Protein AF-0000000084725150 (afdb_homodimer)

Nearest PDB structures (foldseek):
  6qh4-assembly1_A  TM=8.425E-01  e=2.973E-10  Homo sapiens
  3gm5-assembly1_A-2  TM=7.978E-01  e=3.752E-09  Caldanaerobacter subterraneus subsp. tengcongensis MB4
  2r5v-assembly1_A  TM=6.978E-01  e=3.123E-07  Amycolatopsis orientalis
  2r5v-assembly2_B  TM=6.631E-01  e=3.728E-07  Amycolatopsis orientalis
  2rk0-assembly1_A  TM=4.002E-01  e=3.103E-05  Parafrankia sp. EAN1pec

pLDDT: mean 80.78, std 25.25, range [21.5, 98.81]

Foldseek 3Di:
DPPPPPVPPPPDPPPLPLPPPFFWDKFFAEWEKEAQDCVVCVVVCVVLVWDWQDWADDDQWIKTWTDDPAGHIYIYIYGPDPDDPRNVVCVVPNIGTAAIEMEGADPVRNVVVCVSVPFDKDDWDDDPFKTKIWGDCVRVVRHIYMYMYGDPCSCVVRPNSGHPPPPPPVCVVPPPPPVD/DDPPPVVPPPPDPPPLPLPPPFFWDKFFAEWEKEAQDCVVCVVVCVVLVWDWQDWADDDQWIKTWTDDPFGHIYIYIYGPDPDDPRNVVCVVPNIGTAEIEMEGADPVRNVVVCVSVPWDKDDWDDDPFKTKIWGDCVRVVRHIYMYMYGDPCSCVVRPNSGHPPPPPPVCVVPPPPPVD

Sequence (360 aa):
MTDPSSDGEVGSPASTAEDPDRDLRIRVDHVGIAVADRDTLAPVLELLGGELIADEPADGFRWIQYELGDLSRIELIEPTAPDTFLTDFLDRNGTGFHHVTFEVAAIDDVVAHLRDHDLRVVDRADHEKYREAFVSPRSTGGVLFQLMEYEPGYCEAYGEPGVGHDLLTDHSYLDPAESHMTDPSSDGEVGSPASTAEDPDRDLRIRVDHVGIAVADRDTLAPVLELLGGELIADEPADGFRWIQYELGDLSRIELIEPTAPDTFLTDFLDRNGTGFHHVTFEVAAIDDVVAHLRDHDLRVVDRADHEKYREAFVSPRSTGGVLFQLMEYEPGYCEAYGEPGVGHDLLTDHSYLDPAESH

Radius of gyration: 23.67 Å; Cα contacts (8 Å, |Δi|>4): 689; chains: 2; bounding box: 93×87×59 Å

Organism: NCBI:txid1227490

Secondary structure (DSSP, 8-state):
-------------------TT----EEEEEEEEE-S-GGGTHHHHHHTT-EEEEEEE-SSEEEEEEE-TTSBEEEEEEE-SSSSHHHHHHHHH-SEEEEEEEEES-HHHHHHHHHHTT--EEEEEE-SSEEEEEE-HHHHTS--EEEEEEPTTHHHHHSS-STT--TTT--GGG--GGG-/-------------------TT----EEEEEEEEE-S-GGGTHHHHHHTT-EEEEEEE-SSEEEEEEE-TTSBEEEEEEE-SSSSHHHHHHHHH-SEEEEEEEEES-HHHHHHHHHHTT--EEEEEE-SSEEEEEE-HHHHTS--EEEEEEPTTHHHHHSS-STT--TTT--GGG--GGG-

InterPro domains:
  IPR029068 Glyoxalase/Bleomycin resistance protein/Dihydroxybiphenyl dioxygenase [G3DSA:3.10.180.10] (25-149)
  IPR029068 Glyoxalase/Bleomycin resistance protein/Dihydroxybiphenyl dioxygenase [SSF54593] (27-150)
  IPR037523 Vicinal oxygen chelate (VOC), core domain [PS51819] (27-150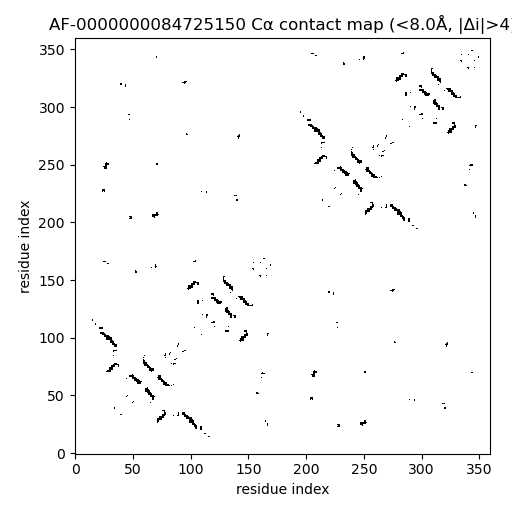)
  IPR051785 Methylmalonyl-CoA/ethylmalonyl-CoA epimerase [PTHR43048] (27-153)

Structure (mmCIF, N/CA/C/O backbone):
data_AF-0000000084725150-model_v1
#
loop_
_entity.id
_entity.type
_entity.pdbx_description
1 polymer 'VOC domain-containing protein'
#
loop_
_atom_site.group_PDB
_atom_site.id
_atom_site.type_symbol
_atom_site.label_atom_id
_atom_site.label_alt_id
_atom_site.label_comp_id
_atom_site.label_asym_id
_atom_site.label_entity_id
_atom_site.label_seq_id
_atom_site.pdbx_PDB_ins_code
_atom_site.Cartn_x
_atom_site.Cartn_y
_atom_site.Cartn_z
_atom_site.occupancy
_atom_site.B_iso_or_equiv
_atom_site.auth_seq_id
_atom_site.auth_comp_id
_atom_site.auth_asym_id
_atom_site.auth_atom_id
_atom_site.pdbx_PDB_model_num
ATOM 1 N N . MET A 1 1 ? 44.094 50.719 -7.52 1 31.31 1 MET A N 1
ATOM 2 C CA . MET A 1 1 ? 43.469 49.562 -8.148 1 31.31 1 MET A CA 1
ATOM 3 C C . MET A 1 1 ? 43.094 48.531 -7.109 1 31.31 1 MET A C 1
ATOM 5 O O . MET A 1 1 ? 43.938 47.75 -6.68 1 31.31 1 MET A O 1
ATOM 9 N N . THR A 1 2 ? 42.281 48.906 -6.043 1 34 2 THR A N 1
ATOM 10 C CA . THR A 1 2 ? 41.875 48.219 -4.824 1 34 2 THR A CA 1
ATOM 11 C C . THR A 1 2 ? 40.969 47.031 -5.148 1 34 2 THR A C 1
ATOM 13 O O . THR A 1 2 ? 39.969 47.156 -5.844 1 34 2 THR A O 1
ATOM 16 N N . ASP A 1 3 ? 41.562 45.781 -5.227 1 34.47 3 ASP A N 1
ATOM 17 C CA . ASP A 1 3 ? 40.969 44.469 -5.52 1 34.47 3 ASP A CA 1
ATOM 18 C C . ASP A 1 3 ? 39.844 44.156 -4.535 1 34.47 3 ASP A C 1
ATOM 20 O O . ASP A 1 3 ? 40.094 44 -3.332 1 34.47 3 ASP A O 1
ATOM 24 N N . PRO A 1 4 ? 38.594 44.594 -4.625 1 38.69 4 PRO A N 1
ATOM 25 C CA . PRO A 1 4 ? 37.531 44.312 -3.646 1 38.69 4 PRO A CA 1
ATOM 26 C C . PRO A 1 4 ? 37.094 42.875 -3.627 1 38.69 4 PRO A C 1
ATOM 28 O O . PRO A 1 4 ? 36.188 42.469 -4.359 1 38.69 4 PRO A O 1
ATOM 31 N N . SER A 1 5 ? 38.031 41.875 -3.777 1 35.09 5 SER A N 1
ATOM 32 C CA . SER A 1 5 ? 37.5 40.531 -3.887 1 35.09 5 SER A CA 1
ATOM 33 C C . SER A 1 5 ? 36.719 40.125 -2.645 1 35.09 5 SER A C 1
ATOM 35 O O . SER A 1 5 ? 37.219 39.406 -1.774 1 35.09 5 SER A O 1
ATOM 37 N N . SER A 1 6 ? 35.75 40.875 -2.072 1 35.62 6 SER A N 1
ATOM 38 C CA . SER A 1 6 ? 35.062 40.344 -0.921 1 35.62 6 SER A CA 1
ATOM 39 C C . SER A 1 6 ? 34.344 39.031 -1.282 1 35.62 6 SER A C 1
ATOM 41 O O . SER A 1 6 ? 33.406 39.031 -2.094 1 35.62 6 SER A O 1
ATOM 43 N N . ASP A 1 7 ? 35.062 37.906 -1.332 1 36.25 7 ASP A N 1
ATOM 44 C CA . ASP A 1 7 ? 34.5 36.562 -1.428 1 36.25 7 ASP A CA 1
ATOM 45 C C . ASP A 1 7 ? 33.375 36.375 -0.427 1 36.25 7 ASP A C 1
ATOM 47 O O . ASP A 1 7 ? 33.562 36.438 0.785 1 36.25 7 ASP A O 1
ATOM 51 N N . GLY A 1 8 ? 32.156 36.844 -0.673 1 35.84 8 GLY A N 1
ATOM 52 C CA . GLY A 1 8 ? 31 36.531 0.138 1 35.84 8 GLY A CA 1
ATOM 53 C C . GLY A 1 8 ? 30.875 35.031 0.438 1 35.84 8 GLY A C 1
ATOM 54 O O . GLY A 1 8 ? 30.984 34.219 -0.466 1 35.84 8 GLY A O 1
ATOM 55 N N . GLU A 1 9 ? 31.281 34.594 1.597 1 37.44 9 GLU A N 1
ATOM 56 C CA . GLU A 1 9 ? 31.062 33.25 2.146 1 37.44 9 GLU A CA 1
ATOM 57 C C . GLU A 1 9 ? 29.641 32.781 1.901 1 37.44 9 GLU A C 1
ATOM 59 O O . GLU A 1 9 ? 28.688 33.438 2.33 1 37.44 9 GLU A O 1
ATOM 64 N N . VAL A 1 10 ? 29.359 32.219 0.813 1 39.25 10 VAL A N 1
ATOM 65 C CA . VAL A 1 10 ? 28.125 31.453 0.638 1 39.25 10 VAL A CA 1
ATOM 66 C C . VAL A 1 10 ? 27.844 30.625 1.884 1 39.25 10 VAL A C 1
ATOM 68 O O . VAL A 1 10 ? 28.688 29.812 2.297 1 39.25 10 VAL A O 1
ATOM 71 N N . GLY A 1 11 ? 27.156 31.156 2.887 1 36.09 11 GLY A N 1
ATOM 72 C CA . GLY A 1 11 ? 26.703 30.406 4.047 1 36.09 11 GLY A CA 1
ATOM 73 C C . GLY A 1 11 ? 26.266 28.984 3.711 1 36.09 11 GLY A C 1
ATOM 74 O O . GLY A 1 11 ? 25.812 28.719 2.598 1 36.09 11 GLY A O 1
ATOM 75 N N . SER A 1 12 ? 26.906 28.031 4.27 1 39.09 12 SER A N 1
ATOM 76 C CA . SER A 1 12 ? 26.516 26.625 4.227 1 39.09 12 SER A CA 1
ATOM 77 C C . SER A 1 12 ? 25 26.469 4.332 1 39.09 12 SER A C 1
ATOM 79 O O . SER A 1 12 ? 24.344 27.219 5.059 1 39.09 12 SER A O 1
ATOM 81 N N . PRO A 1 13 ? 24.359 25.953 3.359 1 40.47 13 PRO A N 1
ATOM 82 C CA . PRO A 1 13 ? 22.922 25.75 3.559 1 40.47 13 PRO A CA 1
ATOM 83 C C . PRO A 1 13 ? 22.578 25.344 4.992 1 40.47 13 PRO A C 1
ATOM 85 O O . PRO A 1 13 ? 23.406 24.75 5.688 1 40.47 13 PRO A O 1
ATOM 88 N N . ALA A 1 14 ? 22.016 26.188 5.812 1 38 14 ALA A N 1
ATOM 89 C CA . ALA A 1 14 ? 21.531 25.938 7.168 1 38 14 ALA A CA 1
ATOM 90 C C . ALA A 1 14 ? 21.141 24.469 7.352 1 38 14 ALA A C 1
ATOM 92 O O . ALA A 1 14 ? 20.406 23.906 6.535 1 38 14 ALA A O 1
ATOM 93 N N . SER A 1 15 ? 21.953 23.578 7.707 1 42.03 15 SER A N 1
ATOM 94 C CA . SER A 1 15 ? 21.562 22.281 8.25 1 42.03 15 SER A CA 1
ATOM 95 C C . SER A 1 15 ? 20.219 22.359 8.977 1 42.03 15 SER A C 1
ATOM 97 O O . SER A 1 15 ? 20.094 23.078 9.969 1 42.03 15 SER A O 1
ATOM 99 N N . THR A 1 16 ? 19.078 22.641 8.414 1 46.38 16 THR A N 1
ATOM 100 C CA . THR A 1 16 ? 17.812 22.625 9.141 1 46.38 16 THR A CA 1
ATOM 101 C C . THR A 1 16 ? 17.859 21.625 10.289 1 46.38 16 THR A C 1
ATOM 103 O O . THR A 1 16 ? 17.891 20.422 10.062 1 46.38 16 THR A O 1
ATOM 106 N N . ALA A 1 17 ? 18.516 21.812 11.258 1 49.31 17 ALA A N 1
ATOM 107 C CA . ALA A 1 17 ? 18.656 21.031 12.484 1 49.31 17 ALA A CA 1
ATOM 108 C C . ALA A 1 17 ? 17.344 20.359 12.859 1 49.31 17 ALA A C 1
ATOM 110 O O . ALA A 1 17 ? 16.281 21.016 12.875 1 49.31 17 ALA A O 1
ATOM 111 N N . GLU A 1 18 ? 17.219 19.062 12.523 1 63.69 18 GLU A N 1
ATOM 112 C CA . GLU A 1 18 ? 16.109 18.266 13.047 1 63.69 18 GLU A CA 1
ATOM 113 C C . GLU A 1 18 ? 15.773 18.672 14.484 1 63.69 18 GLU A C 1
ATOM 115 O O . GLU A 1 18 ? 16.672 18.844 15.305 1 63.69 18 GLU A O 1
ATOM 120 N N . ASP A 1 19 ? 14.719 19.406 14.641 1 74.56 19 ASP A N 1
ATOM 121 C CA . ASP A 1 19 ? 14.219 19.625 15.992 1 74.56 19 ASP A CA 1
ATOM 122 C C . ASP A 1 19 ? 14.109 18.312 16.766 1 74.56 19 ASP A C 1
ATOM 124 O O . ASP A 1 19 ? 13.273 17.469 16.438 1 74.56 19 ASP A O 1
ATOM 128 N N . PRO A 1 20 ? 15.109 18.047 17.562 1 77.31 20 PRO A N 1
ATOM 129 C CA . PRO A 1 20 ? 15.164 16.75 18.266 1 77.31 20 PRO A CA 1
ATOM 130 C C . PRO A 1 20 ? 13.898 16.484 19.078 1 77.31 20 PRO A C 1
ATOM 132 O O . PRO A 1 20 ? 13.672 15.344 19.516 1 77.31 20 PRO A O 1
ATOM 135 N N . ASP A 1 21 ? 13.07 17.453 19.219 1 87.75 21 ASP A N 1
ATOM 136 C CA . ASP A 1 21 ? 11.906 17.281 20.078 1 87.75 21 ASP A CA 1
ATOM 137 C C . ASP A 1 21 ? 10.703 16.781 19.297 1 87.75 21 ASP A C 1
ATOM 139 O O . ASP A 1 21 ? 9.688 16.391 19.875 1 87.75 21 ASP A O 1
ATOM 143 N N . ARG A 1 22 ? 10.867 16.641 18.047 1 91.5 22 ARG A N 1
ATOM 144 C CA . ARG A 1 22 ? 9.727 16.234 17.25 1 91.5 22 ARG A CA 1
ATOM 145 C C . ARG A 1 22 ? 9.555 14.711 17.281 1 91.5 22 ARG A C 1
ATOM 147 O O . ARG A 1 22 ? 10.539 13.969 17.234 1 91.5 22 ARG A O 1
ATOM 154 N N . ASP A 1 23 ? 8.227 14.289 17.422 1 93.38 23 ASP A N 1
ATOM 155 C CA . ASP A 1 23 ? 7.895 12.875 17.312 1 93.38 23 ASP A CA 1
ATOM 156 C C . ASP A 1 23 ? 7.543 12.508 15.867 1 93.38 23 ASP A C 1
ATOM 158 O O . ASP A 1 23 ? 6.457 12.844 15.383 1 93.38 23 ASP A O 1
ATOM 162 N N . LEU A 1 24 ? 8.469 11.812 15.203 1 94.5 24 LEU A N 1
ATOM 163 C CA . LEU A 1 24 ? 8.305 11.539 13.781 1 94.5 24 LEU A CA 1
ATOM 164 C C . LEU A 1 24 ? 7.969 10.07 13.539 1 94.5 24 LEU A C 1
ATOM 166 O O . LEU A 1 24 ? 8.125 9.57 12.422 1 94.5 24 LEU A O 1
ATOM 170 N N . ARG A 1 25 ? 7.445 9.367 14.648 1 92.69 25 ARG A N 1
ATOM 171 C CA . ARG A 1 25 ? 7.066 7.969 14.477 1 92.69 25 ARG A CA 1
ATOM 172 C C . ARG A 1 25 ? 5.977 7.82 13.422 1 92.69 25 ARG A C 1
ATOM 174 O O . ARG A 1 25 ? 5.031 8.609 13.391 1 92.69 25 ARG A O 1
ATOM 181 N N . ILE A 1 26 ? 6.176 6.723 12.617 1 95.25 26 ILE A N 1
ATOM 182 C CA . ILE A 1 26 ? 5.344 6.562 11.43 1 95.25 26 ILE A CA 1
ATOM 183 C C . ILE A 1 26 ? 5.234 5.082 11.07 1 95.25 26 ILE A C 1
ATOM 185 O O . ILE A 1 26 ? 6.129 4.293 11.383 1 95.25 26 ILE A O 1
ATOM 189 N N . ARG A 1 27 ? 4.129 4.68 10.438 1 94.56 27 ARG A N 1
ATOM 190 C CA . ARG A 1 27 ? 4.016 3.346 9.852 1 94.56 27 ARG A CA 1
ATOM 191 C C . ARG A 1 27 ? 3.045 3.344 8.68 1 94.56 27 ARG A C 1
ATOM 193 O O . ARG A 1 27 ? 2.164 4.203 8.594 1 94.56 27 ARG A O 1
ATOM 200 N N . VAL A 1 28 ? 3.209 2.385 7.805 1 96.94 28 VAL A N 1
ATOM 201 C CA . VAL A 1 28 ? 2.326 2.26 6.652 1 96.94 28 VAL A CA 1
ATOM 202 C C . VAL A 1 28 ? 0.998 1.64 7.082 1 96.94 28 VAL A C 1
ATOM 204 O O . VAL A 1 28 ? 0.905 0.424 7.27 1 96.94 28 VAL A O 1
ATOM 207 N N . ASP A 1 29 ? 0.001 2.432 7.16 1 95.31 29 ASP A N 1
ATOM 208 C CA . ASP A 1 29 ? -1.265 2.014 7.754 1 95.31 29 ASP A CA 1
ATOM 209 C C . ASP A 1 29 ? -2.125 1.259 6.742 1 95.31 29 ASP A C 1
ATOM 211 O O . ASP A 1 29 ? -2.604 0.159 7.023 1 95.31 29 ASP A O 1
ATOM 215 N N . HIS A 1 30 ? -2.395 1.87 5.613 1 97.56 30 HIS A N 1
ATOM 216 C CA . HIS A 1 30 ? -3.217 1.196 4.617 1 97.56 30 HIS A CA 1
ATOM 217 C C . HIS A 1 30 ? -2.982 1.775 3.225 1 97.56 30 HIS A C 1
ATOM 219 O O . HIS A 1 30 ? -2.383 2.844 3.086 1 97.56 30 HIS A O 1
ATOM 225 N N . VAL A 1 31 ? -3.412 1.015 2.232 1 98.62 31 VAL A N 1
ATOM 226 C CA . VAL A 1 31 ? -3.422 1.43 0.834 1 98.62 31 VAL A CA 1
ATOM 227 C C . VAL A 1 31 ? -4.859 1.689 0.383 1 98.62 31 VAL A C 1
ATOM 229 O O . VAL A 1 31 ? -5.727 0.825 0.524 1 98.62 31 VAL A O 1
ATOM 232 N N . GLY A 1 32 ? -5.074 2.887 -0.139 1 98.62 32 GLY A N 1
ATOM 233 C CA . GLY A 1 32 ? -6.375 3.219 -0.699 1 98.62 32 GLY A CA 1
ATOM 234 C C . GLY A 1 32 ? -6.488 2.896 -2.176 1 98.62 32 GLY A C 1
ATOM 235 O O . GLY A 1 32 ? -5.645 3.307 -2.975 1 98.62 32 GLY A O 1
ATOM 236 N N . ILE A 1 33 ? -7.547 2.199 -2.521 1 98.81 33 ILE A N 1
ATOM 237 C CA . ILE A 1 33 ? -7.855 1.885 -3.912 1 98.81 33 ILE A CA 1
ATOM 238 C C . ILE A 1 33 ? -9.203 2.502 -4.293 1 98.81 33 ILE A C 1
ATOM 240 O O . ILE A 1 33 ? -10.219 2.23 -3.652 1 98.81 33 ILE A O 1
ATOM 244 N N . ALA A 1 34 ? -9.148 3.35 -5.305 1 98.56 34 ALA A N 1
ATOM 245 C CA . ALA A 1 34 ? -10.383 3.92 -5.84 1 98.56 34 ALA A CA 1
ATOM 246 C C . ALA A 1 34 ? -11.109 2.916 -6.73 1 98.56 34 ALA A C 1
ATOM 248 O O . ALA A 1 34 ? -10.516 2.34 -7.641 1 98.56 34 ALA A O 1
ATOM 249 N N . VAL A 1 35 ? -12.336 2.695 -6.453 1 98.44 35 VAL A N 1
ATOM 250 C CA . VAL A 1 35 ? -13.164 1.789 -7.246 1 98.44 35 VAL A CA 1
ATOM 251 C C . VAL A 1 35 ? -14.453 2.492 -7.66 1 98.44 35 VAL A C 1
ATOM 253 O O . VAL A 1 35 ? -15.016 3.277 -6.891 1 98.44 35 VAL A O 1
ATOM 256 N N . ALA A 1 36 ? -14.883 2.223 -8.875 1 96.94 36 ALA A N 1
ATOM 257 C CA . ALA A 1 36 ? -16.188 2.73 -9.297 1 96.94 36 ALA A CA 1
ATOM 258 C C . ALA A 1 36 ? -17.312 1.996 -8.578 1 96.94 36 ALA A C 1
ATOM 260 O O . ALA A 1 36 ? -18.344 2.588 -8.266 1 96.94 36 ALA A O 1
ATOM 261 N N . ASP A 1 37 ? -17.047 0.729 -8.352 1 96.12 37 ASP A N 1
ATOM 262 C CA . ASP A 1 37 ? -17.953 -0.188 -7.664 1 96.12 37 ASP A CA 1
ATOM 263 C C . ASP A 1 37 ? -17.172 -1.202 -6.828 1 96.12 37 ASP A C 1
ATOM 265 O O . ASP A 1 37 ? -16.406 -1.999 -7.363 1 96.12 37 ASP A O 1
ATOM 269 N N . ARG A 1 38 ? -17.484 -1.234 -5.492 1 95.88 38 ARG A N 1
ATOM 270 C CA . ARG A 1 38 ? -16.75 -2.125 -4.602 1 95.88 38 ARG A CA 1
ATOM 271 C C . ARG A 1 38 ? -16.875 -3.578 -5.047 1 95.88 38 ARG A C 1
ATOM 273 O O . ARG A 1 38 ? -15.992 -4.395 -4.785 1 95.88 38 ARG A O 1
ATOM 280 N N . ASP A 1 39 ? -17.859 -3.93 -5.734 1 95.88 39 ASP A N 1
ATOM 281 C CA . ASP A 1 39 ? -18.125 -5.316 -6.113 1 95.88 39 ASP A CA 1
ATOM 282 C C . ASP A 1 39 ? -17.094 -5.82 -7.109 1 95.88 39 ASP A C 1
ATOM 284 O O . ASP A 1 39 ? -16.969 -7.023 -7.34 1 95.88 39 ASP A O 1
ATOM 288 N N . THR A 1 40 ? -16.406 -4.887 -7.691 1 93.62 40 THR A N 1
ATOM 289 C CA . THR A 1 40 ? -15.375 -5.293 -8.641 1 93.62 40 THR A CA 1
ATOM 290 C C . THR A 1 40 ? -14.156 -5.852 -7.91 1 93.62 40 THR A C 1
ATOM 292 O O . THR A 1 40 ? -13.43 -6.684 -8.453 1 93.62 40 THR A O 1
ATOM 295 N N . LEU A 1 41 ? -13.898 -5.406 -6.676 1 97.75 41 LEU A N 1
ATOM 296 C CA . LEU A 1 41 ? -12.641 -5.75 -6.031 1 97.75 41 LEU A CA 1
ATOM 297 C C . LEU A 1 41 ? -12.883 -6.438 -4.688 1 97.75 41 LEU A C 1
ATOM 299 O O . LEU A 1 41 ? -12.094 -7.281 -4.266 1 97.75 41 LEU A O 1
ATOM 303 N N . ALA A 1 42 ? -13.938 -6.172 -4.043 1 97.81 42 ALA A N 1
ATOM 304 C CA . ALA A 1 42 ? -14.234 -6.707 -2.717 1 97.81 42 ALA A CA 1
ATOM 305 C C . ALA A 1 42 ? -14.203 -8.234 -2.723 1 97.81 42 ALA A C 1
ATOM 307 O O . ALA A 1 42 ? -13.547 -8.852 -1.882 1 97.81 42 ALA A O 1
ATOM 308 N N . PRO A 1 43 ? -14.836 -8.93 -3.676 1 97.56 43 PRO A N 1
ATOM 309 C CA . PRO A 1 43 ? -14.797 -10.391 -3.684 1 97.56 43 PRO A CA 1
ATOM 310 C C . PRO A 1 43 ? -13.375 -10.945 -3.807 1 97.56 43 PRO A C 1
ATOM 312 O O . PRO A 1 43 ? -13.062 -11.992 -3.234 1 97.56 43 PRO A O 1
ATOM 315 N N . VAL A 1 44 ? -12.555 -10.25 -4.535 1 97.88 44 VAL A N 1
ATOM 316 C CA . VAL A 1 44 ? -11.172 -10.68 -4.691 1 97.88 44 VAL A CA 1
ATOM 317 C C . VAL A 1 44 ? -10.461 -10.633 -3.34 1 97.88 44 VAL A C 1
ATOM 319 O O . VAL A 1 44 ? -9.773 -11.586 -2.959 1 97.88 44 VAL A O 1
ATOM 322 N N . LEU A 1 45 ? -10.641 -9.5 -2.633 1 98.25 45 LEU A N 1
ATOM 323 C CA . LEU A 1 45 ? -10.016 -9.367 -1.319 1 98.25 45 LEU A CA 1
ATOM 324 C C . LEU A 1 45 ? -10.531 -10.438 -0.362 1 98.25 45 LEU A C 1
ATOM 326 O O . LEU A 1 45 ? -9.766 -10.992 0.426 1 98.25 45 LEU A O 1
ATOM 330 N N . GLU A 1 46 ? -11.758 -10.711 -0.467 1 97.31 46 GLU A N 1
ATOM 331 C CA . GLU A 1 46 ? -12.352 -11.734 0.388 1 97.31 46 GLU A CA 1
ATOM 332 C C . GLU A 1 46 ? -11.805 -13.117 0.049 1 97.31 46 GLU A C 1
ATOM 334 O O . GLU A 1 46 ? -11.516 -13.914 0.945 1 97.31 46 GLU A O 1
ATOM 339 N N . LEU A 1 47 ? -11.625 -13.422 -1.165 1 97 47 LEU A N 1
ATOM 340 C CA . LEU A 1 47 ? -11.062 -14.695 -1.596 1 97 47 LEU A CA 1
ATOM 341 C C . LEU A 1 47 ? -9.609 -14.828 -1.145 1 97 47 LEU A C 1
ATOM 343 O O . LEU A 1 47 ? -9.125 -15.938 -0.913 1 97 47 LEU A O 1
ATOM 347 N N . LEU A 1 48 ? -8.984 -13.672 -0.983 1 96.69 48 LEU A N 1
ATOM 348 C CA . LEU A 1 48 ? -7.605 -13.664 -0.511 1 96.69 48 LEU A CA 1
ATOM 349 C C . LEU A 1 48 ? -7.547 -13.805 1.007 1 96.69 48 LEU A C 1
ATOM 351 O O . LEU A 1 48 ? -6.461 -13.844 1.591 1 96.69 48 LEU A O 1
ATOM 355 N N . GLY A 1 49 ? -8.641 -13.82 1.606 1 94.19 49 GLY A N 1
ATOM 356 C CA . GLY A 1 49 ? -8.695 -13.969 3.051 1 94.19 49 GLY A CA 1
ATOM 357 C C . GLY A 1 49 ? -8.914 -12.664 3.781 1 94.19 49 GLY A C 1
ATOM 358 O O . GLY A 1 49 ? -8.719 -12.578 4.996 1 94.19 49 GLY A O 1
ATOM 359 N N . GLY A 1 50 ? -9.297 -11.672 3.031 1 96 50 GLY A N 1
ATOM 360 C CA . GLY A 1 50 ? -9.562 -10.383 3.65 1 96 50 GLY A CA 1
ATOM 361 C C . GLY A 1 50 ? -10.812 -10.383 4.516 1 96 50 GLY A C 1
ATOM 362 O O . GLY A 1 50 ? -11.82 -10.992 4.16 1 96 50 GLY A O 1
ATOM 363 N N . GLU A 1 51 ? -10.641 -9.727 5.645 1 94.75 51 GLU A N 1
ATOM 364 C CA . GLU A 1 51 ? -11.781 -9.539 6.539 1 94.75 51 GLU A CA 1
ATOM 365 C C . GLU A 1 51 ? -12.258 -8.086 6.516 1 94.75 51 GLU A C 1
ATOM 367 O O . GLU A 1 51 ? -11.477 -7.164 6.738 1 94.75 51 GLU A O 1
ATOM 372 N N . LEU A 1 52 ? -13.531 -7.891 6.262 1 94.88 52 LEU A N 1
ATOM 373 C CA . LEU A 1 52 ? -14.133 -6.559 6.301 1 94.88 52 LEU A CA 1
ATOM 374 C C . LEU A 1 52 ? -14.172 -6.023 7.727 1 94.88 52 LEU A C 1
ATOM 376 O O . LEU A 1 52 ? -14.758 -6.656 8.609 1 94.88 52 LEU A O 1
ATOM 380 N N . ILE A 1 53 ? -13.578 -4.848 7.93 1 91.25 53 ILE A N 1
ATOM 381 C CA . ILE A 1 53 ? -13.523 -4.375 9.312 1 91.25 53 ILE A CA 1
ATOM 382 C C . ILE A 1 53 ? -14.234 -3.029 9.422 1 91.25 53 ILE A C 1
ATOM 384 O O . ILE A 1 53 ? -14.547 -2.576 10.531 1 91.25 53 ILE A O 1
ATOM 388 N N . ALA A 1 54 ? -14.438 -2.354 8.352 1 91.38 54 ALA A N 1
ATOM 389 C CA . ALA A 1 54 ? -15.133 -1.07 8.391 1 91.38 54 ALA A CA 1
ATOM 390 C C . ALA A 1 54 ? -15.789 -0.765 7.047 1 91.38 54 ALA A C 1
ATOM 392 O O . ALA A 1 54 ? -15.266 -1.146 5.992 1 91.38 54 ALA A O 1
ATOM 393 N N . ASP A 1 55 ? -16.875 -0.228 7.062 1 94.12 55 ASP A N 1
ATOM 394 C CA . ASP A 1 55 ? -17.625 0.328 5.949 1 94.12 55 ASP A CA 1
ATOM 395 C C . ASP A 1 55 ? -18.375 1.597 6.371 1 94.12 55 ASP A C 1
ATOM 397 O O . ASP A 1 55 ? -19.453 1.525 6.965 1 94.12 55 ASP A O 1
ATOM 401 N N . GLU A 1 56 ? -17.719 2.771 6.023 1 91.12 56 GLU A N 1
ATOM 402 C CA . GLU A 1 56 ? -18.188 4.02 6.617 1 91.12 56 GLU A CA 1
ATOM 403 C C . GLU A 1 56 ? -18.422 5.086 5.551 1 91.12 56 GLU A C 1
ATOM 405 O O . GLU A 1 56 ? -17.625 5.223 4.617 1 91.12 56 GLU A O 1
ATOM 410 N N . PRO A 1 57 ? -19.469 5.773 5.73 1 92.56 57 PRO A N 1
ATOM 411 C CA . PRO A 1 57 ? -19.703 6.895 4.816 1 92.56 57 PRO A CA 1
ATOM 412 C C . PRO A 1 57 ? -18.859 8.117 5.156 1 92.56 57 PRO A C 1
ATOM 414 O O . PRO A 1 57 ? -18.5 8.32 6.316 1 92.56 57 PRO A O 1
ATOM 417 N N . ALA A 1 58 ? -18.484 8.844 4.141 1 90.31 58 ALA A N 1
ATOM 418 C CA . ALA A 1 58 ? -17.891 10.18 4.211 1 90.31 58 ALA A CA 1
ATOM 419 C C . ALA A 1 58 ? -18.578 11.125 3.229 1 90.31 58 ALA A C 1
ATOM 421 O O . ALA A 1 58 ? -19.609 10.797 2.646 1 90.31 58 ALA A O 1
ATOM 422 N N . ASP A 1 59 ? -18.078 12.328 3.229 1 89.69 59 ASP A N 1
ATOM 423 C CA . ASP A 1 59 ? -18.656 13.305 2.309 1 89.69 59 ASP A CA 1
ATOM 424 C C . ASP A 1 59 ? -18.297 12.977 0.862 1 89.69 59 ASP A C 1
ATOM 426 O O . ASP A 1 59 ? -17.141 13.164 0.448 1 89.69 59 ASP A O 1
ATOM 430 N N . GLY A 1 60 ? -19.25 12.414 0.115 1 94.19 60 GLY A N 1
ATOM 431 C CA . GLY A 1 60 ? -19.109 12.172 -1.311 1 94.19 60 GLY A CA 1
ATOM 432 C C . GLY A 1 60 ? -18.484 10.82 -1.621 1 94.19 60 GLY A C 1
ATOM 433 O O . GLY A 1 60 ? -18.312 10.461 -2.789 1 94.19 60 GLY A O 1
ATOM 434 N N . PHE A 1 61 ? -18.094 10.109 -0.626 1 95.69 61 PHE A N 1
ATOM 435 C CA . PHE A 1 61 ? -17.562 8.773 -0.853 1 95.69 61 PHE A CA 1
ATOM 436 C C . PHE A 1 61 ? -17.719 7.906 0.389 1 95.69 61 PHE A C 1
ATOM 438 O O . PHE A 1 61 ? -18.234 8.367 1.409 1 95.69 61 PHE A O 1
ATOM 445 N N . ARG A 1 62 ? -17.484 6.676 0.271 1 96.19 62 ARG A N 1
ATOM 446 C CA . ARG A 1 62 ? -17.406 5.754 1.4 1 96.19 62 ARG A CA 1
ATOM 447 C C . ARG A 1 62 ? -16.062 5.016 1.405 1 96.19 62 ARG A C 1
ATOM 449 O O . ARG A 1 62 ? -15.484 4.773 0.347 1 96.19 62 ARG A O 1
ATOM 456 N N . TRP A 1 63 ? -15.602 4.785 2.549 1 95.31 63 TRP A N 1
ATOM 457 C CA . TRP A 1 63 ? -14.391 3.986 2.67 1 95.31 63 TRP A CA 1
ATOM 458 C C . TRP A 1 63 ? -14.688 2.643 3.328 1 95.31 63 TRP A C 1
ATOM 460 O O . TRP A 1 63 ? -15.477 2.566 4.27 1 95.31 63 TRP A O 1
ATOM 470 N N . ILE A 1 64 ? -14.195 1.563 2.727 1 96.69 64 ILE A N 1
ATOM 471 C CA . ILE A 1 64 ? -14.367 0.159 3.082 1 96.69 64 ILE A CA 1
ATOM 472 C C . ILE A 1 64 ? -13.008 -0.478 3.344 1 96.69 64 ILE A C 1
ATOM 474 O O . ILE A 1 64 ? -12.164 -0.55 2.445 1 96.69 64 ILE A O 1
ATOM 478 N N . GLN A 1 65 ? -12.82 -0.98 4.535 1 96 65 GLN A N 1
ATOM 479 C CA . GLN A 1 65 ? -11.477 -1.417 4.887 1 96 65 GLN A CA 1
ATOM 480 C C . GLN A 1 65 ? -11.43 -2.92 5.141 1 96 65 GLN A C 1
ATOM 482 O O . GLN A 1 65 ? -12.328 -3.473 5.781 1 96 65 GLN A O 1
ATOM 487 N N . TYR A 1 66 ? -10.391 -3.537 4.609 1 95.88 66 TYR A N 1
ATOM 488 C CA . TYR A 1 66 ? -10.133 -4.965 4.773 1 95.88 66 TYR A CA 1
ATOM 489 C C . TYR A 1 66 ? -8.797 -5.203 5.469 1 95.88 66 TYR A C 1
ATOM 491 O O . TYR A 1 66 ? -7.809 -4.531 5.172 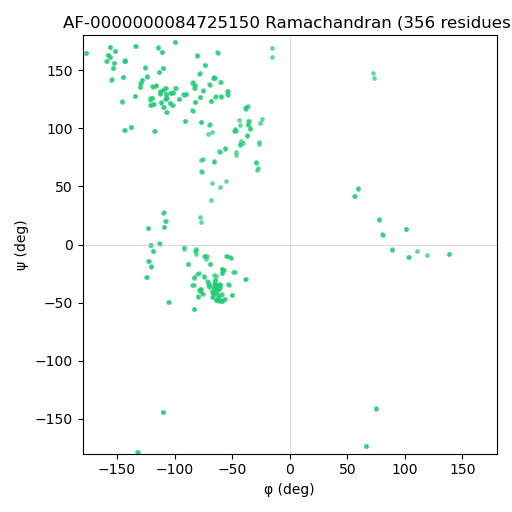1 95.88 66 TYR A O 1
ATOM 499 N N . GLU A 1 67 ? -8.828 -6.105 6.379 1 93.75 67 GLU A N 1
ATOM 500 C CA . GLU A 1 67 ? -7.598 -6.625 6.965 1 93.75 67 GLU A CA 1
ATOM 501 C C . GLU A 1 67 ? -7.172 -7.926 6.289 1 93.75 67 GLU A C 1
ATOM 503 O O . GLU A 1 67 ? -7.988 -8.828 6.102 1 93.75 67 GLU A O 1
ATOM 508 N N . LEU A 1 68 ? -5.996 -7.977 5.816 1 94.69 68 LEU A N 1
ATOM 509 C CA . LEU A 1 68 ? -5.352 -9.195 5.34 1 94.69 68 LEU A CA 1
ATOM 510 C C . LEU A 1 68 ? -4.117 -9.523 6.172 1 94.69 68 LEU A C 1
ATOM 512 O O . LEU A 1 68 ? -3.047 -8.953 5.949 1 94.69 68 LEU A O 1
ATOM 516 N N . GLY A 1 69 ? -4.285 -10.398 7.109 1 90.81 69 GLY A N 1
ATOM 517 C CA . GLY A 1 69 ? -3.193 -10.711 8.016 1 90.81 69 GLY A CA 1
ATOM 518 C C . GLY A 1 69 ? -2.936 -9.625 9.047 1 90.81 69 GLY A C 1
ATOM 519 O O . GLY A 1 69 ? -3.877 -9.07 9.617 1 90.81 69 GLY A O 1
ATOM 520 N N . ASP A 1 70 ? -1.646 -9.391 9.32 1 86 70 ASP A N 1
ATOM 521 C CA . ASP A 1 70 ? -1.342 -8.609 10.516 1 86 70 ASP A CA 1
ATOM 522 C C . ASP A 1 70 ? -0.511 -7.375 10.172 1 86 70 ASP A C 1
ATOM 524 O O . ASP A 1 70 ? 0.086 -6.754 11.055 1 86 70 ASP A O 1
ATOM 528 N N . LEU A 1 71 ? -0.44 -7.047 8.938 1 90.69 71 LEU A N 1
ATOM 529 C CA . LEU A 1 71 ? 0.292 -5.848 8.531 1 90.69 71 LEU A CA 1
ATOM 530 C C . LEU A 1 71 ? -0.664 -4.766 8.047 1 90.69 71 LEU A C 1
ATOM 532 O O . LEU A 1 71 ? -1.694 -4.512 8.672 1 90.69 71 LEU A O 1
ATOM 536 N N . SER A 1 72 ? -0.283 -4.004 7.047 1 94.19 72 SER A N 1
ATOM 537 C CA . SER A 1 72 ? -1.113 -2.908 6.559 1 94.19 72 SER A CA 1
ATOM 538 C C . SER A 1 72 ? -2.436 -3.422 5.996 1 94.19 72 SER A C 1
ATOM 540 O O . SER A 1 72 ? -2.588 -4.621 5.754 1 94.19 72 SER A O 1
ATOM 542 N N . ARG A 1 73 ? -3.354 -2.52 5.816 1 96.56 73 ARG A N 1
ATOM 543 C CA . ARG A 1 73 ? -4.703 -2.852 5.371 1 96.56 73 ARG A CA 1
ATOM 544 C C . ARG A 1 73 ? -4.949 -2.352 3.951 1 96.56 73 ARG A C 1
ATOM 546 O O . ARG A 1 73 ? -4.129 -1.616 3.395 1 96.56 73 ARG A O 1
ATOM 553 N N . ILE A 1 74 ? -6.02 -2.881 3.4 1 98.25 74 ILE A N 1
ATOM 554 C CA . ILE A 1 74 ? -6.504 -2.383 2.115 1 98.25 74 ILE A CA 1
ATOM 555 C C . ILE A 1 74 ? -7.82 -1.638 2.314 1 98.25 74 ILE A C 1
ATOM 557 O O . ILE A 1 74 ? -8.711 -2.117 3.018 1 98.25 74 ILE A O 1
ATOM 561 N N . GLU A 1 75 ? -7.898 -0.497 1.736 1 98.12 75 GLU A N 1
ATOM 562 C CA . GLU A 1 75 ? -9.109 0.314 1.783 1 98.12 75 GLU A CA 1
ATOM 563 C C . GLU A 1 75 ? -9.664 0.562 0.383 1 98.12 75 GLU A C 1
ATOM 565 O O . GLU A 1 75 ? -8.93 0.967 -0.519 1 98.12 75 GLU A O 1
ATOM 570 N N . LEU A 1 76 ? -10.922 0.239 0.19 1 98.5 76 LEU A N 1
ATOM 571 C CA . LEU A 1 76 ? -11.633 0.67 -1.007 1 98.5 76 LEU A CA 1
ATOM 572 C C . LEU A 1 76 ? -12.359 1.99 -0.762 1 98.5 76 LEU A C 1
ATOM 574 O O . LEU A 1 76 ? -13.016 2.16 0.267 1 98.5 76 LEU A O 1
ATOM 578 N N . ILE A 1 77 ? -12.148 2.943 -1.643 1 98.19 77 ILE A N 1
ATOM 579 C CA . ILE A 1 77 ? -12.914 4.184 -1.605 1 98.19 77 ILE A CA 1
ATOM 580 C C . ILE A 1 77 ? -13.828 4.27 -2.828 1 98.19 77 ILE A C 1
ATOM 582 O O . ILE A 1 77 ? -13.367 4.145 -3.965 1 98.19 77 ILE A O 1
ATOM 586 N N . GLU A 1 78 ? -15.078 4.395 -2.549 1 98.44 78 GLU A N 1
ATOM 587 C CA . GLU A 1 78 ? -16.141 4.344 -3.547 1 98.44 78 GLU A CA 1
ATOM 588 C C . GLU A 1 78 ? -16.969 5.625 -3.539 1 98.44 78 GLU A C 1
ATOM 590 O O . GLU A 1 78 ? -17.469 6.043 -2.492 1 98.44 78 GLU A O 1
ATOM 595 N N . PRO A 1 79 ? -17.094 6.262 -4.73 1 97.88 79 PRO A N 1
ATOM 596 C CA . PRO A 1 79 ? -17.891 7.492 -4.754 1 97.88 79 PRO A CA 1
ATOM 597 C C . PRO A 1 79 ? -19.359 7.246 -4.473 1 97.88 79 PRO A C 1
ATOM 599 O O . PRO A 1 79 ? -19.906 6.219 -4.883 1 97.88 79 PRO A O 1
ATOM 602 N N . THR A 1 80 ? -19.922 8.211 -3.748 1 97.62 80 THR A N 1
ATOM 603 C CA . THR A 1 80 ? -21.359 8.141 -3.457 1 97.62 80 THR A CA 1
ATOM 604 C C . THR A 1 80 ? -22.078 9.367 -3.998 1 97.62 80 THR A C 1
ATOM 606 O O . THR A 1 80 ? -23.281 9.547 -3.752 1 97.62 80 THR A O 1
ATOM 609 N N . ALA A 1 81 ? -21.406 10.258 -4.598 1 96.62 81 ALA A N 1
ATOM 610 C CA . ALA A 1 81 ? -21.938 11.461 -5.234 1 96.62 81 ALA A CA 1
ATOM 611 C C . ALA A 1 81 ? -21.156 11.805 -6.504 1 96.62 81 ALA A C 1
ATOM 613 O O . ALA A 1 81 ? -20.016 11.359 -6.68 1 96.62 81 ALA A O 1
ATOM 614 N N . PRO A 1 82 ? -21.781 12.547 -7.371 1 95.56 82 PRO A N 1
ATOM 615 C CA . PRO A 1 82 ? -21.062 12.977 -8.586 1 95.56 82 PRO A CA 1
ATOM 616 C C . PRO A 1 82 ? -20.156 14.18 -8.344 1 95.56 82 PRO A C 1
ATOM 618 O O . PRO A 1 82 ? -20.234 14.812 -7.289 1 95.56 82 PRO A O 1
ATOM 621 N N . ASP A 1 83 ? -19.234 14.383 -9.305 1 93.44 83 ASP A N 1
ATOM 622 C CA . ASP A 1 83 ? -18.422 15.594 -9.375 1 93.44 83 ASP A CA 1
ATOM 623 C C . ASP A 1 83 ? -17.594 15.781 -8.102 1 93.44 83 ASP A C 1
ATOM 625 O O . ASP A 1 83 ? -17.625 16.844 -7.484 1 93.44 83 ASP A O 1
ATOM 629 N N . THR A 1 84 ? -16.922 14.68 -7.691 1 92.94 84 THR A N 1
ATOM 630 C CA . THR A 1 84 ? -16.016 14.703 -6.559 1 92.94 84 THR A CA 1
ATOM 631 C C . THR A 1 84 ? -14.578 14.438 -7.016 1 92.94 84 THR A C 1
ATOM 633 O O . THR A 1 84 ? -14.344 14.109 -8.18 1 92.94 84 THR A O 1
ATOM 636 N N . PHE A 1 85 ? -13.617 14.641 -6.117 1 91.38 85 PHE A N 1
ATOM 637 C CA . PHE A 1 85 ? -12.234 14.305 -6.402 1 91.38 85 PHE A CA 1
ATOM 638 C C . PHE A 1 85 ? -12.109 12.852 -6.848 1 91.38 85 PHE A C 1
ATOM 640 O 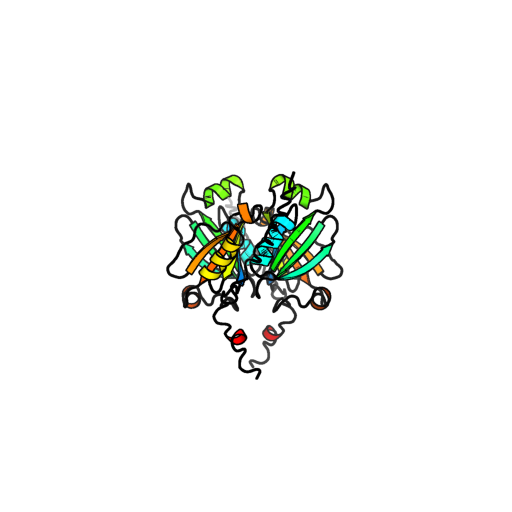O . PHE A 1 85 ? -11.305 12.531 -7.719 1 91.38 85 PHE A O 1
ATOM 647 N N . LEU A 1 86 ? -12.945 12.086 -6.266 1 96.06 86 LEU A N 1
ATOM 648 C CA . LEU A 1 86 ? -12.859 10.656 -6.52 1 96.06 86 LEU A CA 1
ATOM 649 C C . LEU A 1 86 ? -13.422 10.305 -7.891 1 96.06 86 LEU A C 1
ATOM 651 O O . LEU A 1 86 ? -12.852 9.492 -8.617 1 96.06 86 LEU A O 1
ATOM 655 N N . THR A 1 87 ? -14.578 10.938 -8.266 1 97.25 87 THR A N 1
ATOM 656 C CA . THR A 1 87 ? -15.109 10.695 -9.609 1 97.25 87 THR A CA 1
ATOM 657 C C . THR A 1 87 ? -14.156 11.234 -10.672 1 97.25 87 THR A C 1
ATOM 659 O O . THR A 1 87 ? -14.016 10.641 -11.742 1 97.25 87 THR A O 1
ATOM 662 N N . ASP A 1 88 ? -13.477 12.32 -10.414 1 96 88 ASP A N 1
ATOM 663 C CA . ASP A 1 88 ? -12.469 12.844 -11.328 1 96 88 ASP A CA 1
ATOM 664 C C . ASP A 1 88 ? -11.32 11.852 -11.508 1 96 88 ASP A C 1
ATOM 666 O O . ASP A 1 88 ? -10.867 11.617 -12.625 1 96 88 ASP A O 1
ATOM 670 N N . PHE A 1 89 ? -10.891 11.312 -10.406 1 96.69 89 PHE A N 1
ATOM 671 C CA . PHE A 1 89 ? -9.828 10.312 -10.445 1 96.69 89 PHE A CA 1
ATOM 672 C C . PHE A 1 89 ? -10.242 9.117 -11.297 1 96.69 89 PHE A C 1
ATOM 674 O O . PHE A 1 89 ? -9.492 8.688 -12.172 1 96.69 89 PHE A O 1
ATOM 681 N N . LEU A 1 90 ? -11.359 8.617 -11.078 1 97.56 90 LEU A N 1
ATOM 682 C CA . LEU A 1 90 ? -11.852 7.422 -11.758 1 97.56 90 LEU A CA 1
ATOM 683 C C . LEU A 1 90 ? -12.047 7.684 -13.242 1 97.56 90 LEU A C 1
ATOM 685 O O . LEU A 1 90 ? -11.812 6.801 -14.07 1 97.56 90 LEU A O 1
ATOM 689 N N . ASP A 1 91 ? -12.508 8.898 -13.586 1 96.75 91 ASP A N 1
ATOM 690 C CA . ASP A 1 91 ? -12.68 9.266 -14.984 1 96.75 91 ASP A CA 1
ATOM 691 C C . ASP A 1 91 ? -11.336 9.273 -15.719 1 96.75 91 ASP A C 1
ATOM 693 O O . ASP A 1 91 ? -11.266 8.875 -16.891 1 96.75 91 ASP A O 1
ATOM 697 N N . ARG A 1 92 ? -10.344 9.664 -15 1 94.56 92 ARG A N 1
ATOM 698 C CA . ARG A 1 92 ? -9.031 9.812 -15.617 1 94.56 92 ARG A CA 1
ATOM 699 C C . ARG A 1 92 ? -8.289 8.477 -15.648 1 94.56 92 ARG A C 1
ATOM 701 O O . ARG A 1 92 ? -7.59 8.18 -16.625 1 94.56 92 ARG A O 1
ATOM 708 N N . ASN A 1 93 ? -8.492 7.645 -14.594 1 94.06 93 ASN A N 1
ATOM 709 C CA . ASN A 1 93 ? -7.578 6.523 -14.406 1 94.06 93 ASN A CA 1
ATOM 710 C C . ASN A 1 93 ? -8.32 5.191 -14.391 1 94.06 93 ASN A C 1
ATOM 712 O O . ASN A 1 93 ? -7.707 4.133 -14.555 1 94.06 93 ASN A O 1
ATOM 716 N N . GLY A 1 94 ? -9.625 5.242 -14.25 1 95.75 94 GLY A N 1
ATOM 717 C CA . GLY A 1 94 ? -10.328 4.023 -13.867 1 95.75 94 GLY A CA 1
ATOM 718 C C . GLY A 1 94 ? -9.984 3.557 -12.461 1 95.75 94 GLY A C 1
ATOM 719 O O . GLY A 1 94 ? -9.383 4.297 -11.688 1 95.75 94 GLY A O 1
ATOM 720 N N . THR A 1 95 ? -10.484 2.379 -12.125 1 96.69 95 THR A N 1
ATOM 721 C CA . THR A 1 95 ? -10.125 1.76 -10.852 1 96.69 95 THR A CA 1
ATOM 722 C C . THR A 1 95 ? -8.602 1.664 -10.719 1 96.69 95 THR A C 1
ATOM 724 O O . THR A 1 95 ? -7.914 1.256 -11.656 1 96.69 95 THR A O 1
ATOM 727 N N . GLY A 1 96 ? -8.117 2.094 -9.523 1 97.56 96 GLY A N 1
ATOM 728 C CA . GLY A 1 96 ? -6.668 2.1 -9.383 1 97.56 96 GLY A CA 1
ATOM 729 C C . GLY A 1 96 ? -6.203 2.514 -8 1 97.56 96 GLY A C 1
ATOM 730 O O . GLY A 1 96 ? -7 2.98 -7.184 1 97.56 96 GLY A O 1
ATOM 731 N N . PHE A 1 97 ? -4.934 2.225 -7.742 1 98.5 97 PHE A N 1
ATOM 732 C CA . PHE A 1 97 ? -4.328 2.662 -6.488 1 98.5 97 PHE A CA 1
ATOM 733 C C . PHE A 1 97 ? -4.375 4.18 -6.367 1 98.5 97 PHE A C 1
ATOM 735 O O . PHE A 1 97 ? -3.922 4.895 -7.266 1 98.5 97 PHE A O 1
ATOM 742 N N . HIS A 1 98 ? -4.91 4.68 -5.23 1 98.38 98 HIS A N 1
ATOM 743 C CA . HIS A 1 98 ? -5.168 6.109 -5.082 1 98.38 98 HIS A CA 1
ATOM 744 C C . HIS A 1 98 ? -4.145 6.758 -4.156 1 98.38 98 HIS A C 1
ATOM 746 O O . HIS A 1 98 ? -3.607 7.824 -4.465 1 98.38 98 HIS A O 1
ATOM 752 N N . HIS A 1 99 ? -3.92 6.148 -2.975 1 98.62 99 HIS A N 1
ATOM 753 C CA . HIS A 1 99 ? -2.971 6.719 -2.025 1 98.62 99 HIS A CA 1
ATOM 754 C C . HIS A 1 99 ? -2.434 5.652 -1.076 1 98.62 99 HIS A C 1
ATOM 756 O O . HIS A 1 99 ? -2.979 4.547 -1.004 1 98.62 99 HIS A O 1
ATOM 762 N N . VAL A 1 100 ? -1.325 5.934 -0.431 1 98.69 100 VAL A N 1
ATOM 763 C CA . VAL A 1 100 ? -0.858 5.223 0.754 1 98.69 100 VAL A CA 1
ATOM 764 C C . VAL A 1 100 ? -1.023 6.109 1.987 1 98.69 100 VAL A C 1
ATOM 766 O O . VAL A 1 100 ? -0.704 7.297 1.952 1 98.69 100 VAL A O 1
ATOM 769 N N . THR A 1 101 ? -1.539 5.512 3.033 1 98.19 101 THR A N 1
ATOM 770 C CA . THR A 1 101 ? -1.709 6.238 4.285 1 98.19 101 THR A CA 1
ATOM 771 C C . THR A 1 101 ? -0.632 5.84 5.293 1 98.19 101 THR A C 1
ATOM 773 O O . THR A 1 101 ? -0.417 4.648 5.539 1 98.19 101 THR A O 1
ATOM 776 N N . PHE A 1 102 ? -0.024 6.844 5.84 1 97.75 102 PHE A N 1
ATOM 777 C CA . PHE A 1 102 ? 0.877 6.668 6.973 1 97.75 102 PHE A CA 1
ATOM 778 C C . PHE A 1 102 ? 0.207 7.102 8.273 1 97.75 102 PHE A C 1
ATOM 780 O O . PHE A 1 102 ? -0.231 8.25 8.398 1 97.75 102 PHE A O 1
ATOM 787 N N . GLU A 1 103 ? 0.146 6.164 9.156 1 95.5 103 GLU A N 1
ATOM 788 C CA . GLU A 1 103 ? -0.186 6.566 10.516 1 95.5 103 GLU A CA 1
ATOM 789 C C . GLU A 1 103 ? 1.003 7.238 11.203 1 95.5 103 GLU A C 1
ATOM 791 O O . GLU A 1 103 ? 2.125 6.734 11.141 1 95.5 103 GLU A O 1
ATOM 796 N N . VAL A 1 104 ? 0.723 8.352 11.812 1 95.56 104 VAL A N 1
ATOM 797 C CA . VAL A 1 104 ? 1.792 9.078 12.492 1 95.56 104 VAL A CA 1
ATOM 798 C C . VAL A 1 104 ? 1.405 9.328 13.945 1 95.56 104 VAL A C 1
ATOM 800 O O . VAL A 1 104 ? 0.219 9.43 14.273 1 95.56 104 VAL A O 1
ATOM 803 N N . ALA A 1 105 ? 2.418 9.422 14.766 1 91.81 105 ALA A N 1
ATOM 804 C CA . ALA A 1 105 ? 2.176 9.625 16.188 1 91.81 105 ALA A CA 1
ATOM 805 C C . ALA A 1 105 ? 1.794 11.078 16.484 1 91.81 105 ALA A C 1
ATOM 807 O O . ALA A 1 105 ? 0.983 11.344 17.375 1 91.81 105 ALA A O 1
ATOM 808 N N . ALA A 1 106 ? 2.467 12.031 15.758 1 93.94 106 ALA A N 1
ATOM 809 C CA . ALA A 1 106 ? 2.227 13.461 15.922 1 93.94 106 ALA A CA 1
ATOM 810 C C . ALA A 1 106 ? 2.18 14.172 14.57 1 93.94 106 ALA A C 1
ATOM 812 O O . ALA A 1 106 ? 3.217 14.57 14.039 1 93.94 106 ALA A O 1
ATOM 813 N N . ILE A 1 107 ? 0.955 14.422 14.164 1 96.75 107 ILE A N 1
ATOM 814 C CA . ILE A 1 107 ? 0.789 14.883 12.789 1 96.75 107 ILE A CA 1
ATOM 815 C C . ILE A 1 107 ? 1.344 16.297 12.648 1 96.75 107 ILE A C 1
ATOM 817 O O . ILE A 1 107 ? 1.93 16.641 11.625 1 96.75 107 ILE A O 1
ATOM 821 N N . ASP A 1 108 ? 1.18 17.125 13.68 1 97.06 108 ASP A N 1
ATOM 822 C CA . ASP A 1 108 ? 1.704 18.484 13.617 1 97.06 108 ASP A CA 1
ATOM 823 C C . ASP A 1 108 ? 3.227 18.484 13.5 1 97.06 108 ASP A C 1
ATOM 825 O O . ASP A 1 108 ? 3.799 19.266 12.742 1 97.06 108 ASP A O 1
ATOM 829 N N . ASP A 1 109 ? 3.854 17.594 14.18 1 96.75 109 ASP A N 1
ATOM 830 C CA . ASP A 1 109 ? 5.309 17.469 14.125 1 96.75 109 ASP A CA 1
ATOM 831 C C . ASP A 1 109 ? 5.766 17 12.742 1 96.75 109 ASP A C 1
ATOM 833 O O . ASP A 1 109 ? 6.723 17.547 12.188 1 96.75 109 ASP A O 1
ATOM 837 N N . VAL A 1 110 ? 5.105 16.031 12.234 1 97.31 110 VAL A N 1
ATOM 838 C CA . VAL A 1 110 ? 5.484 15.484 10.938 1 97.31 110 VAL A CA 1
ATOM 839 C C . VAL A 1 110 ? 5.262 16.531 9.844 1 97.31 110 VAL A C 1
ATOM 841 O O . VAL A 1 110 ? 6.121 16.734 8.984 1 97.31 110 VAL A O 1
ATOM 844 N N . VAL A 1 111 ? 4.176 17.219 9.891 1 97.88 111 VAL A N 1
ATOM 845 C CA . VAL A 1 111 ? 3.871 18.25 8.898 1 97.88 111 VAL A CA 1
ATOM 846 C C . VAL A 1 111 ? 4.918 19.359 8.969 1 97.88 111 VAL A C 1
ATOM 848 O O . VAL A 1 111 ? 5.441 19.781 7.941 1 97.88 111 VAL A O 1
ATOM 851 N N . ALA A 1 112 ? 5.191 19.781 10.18 1 97.62 112 ALA A N 1
ATOM 852 C CA . ALA A 1 112 ? 6.195 20.828 10.344 1 97.62 112 ALA A CA 1
ATOM 853 C C . ALA A 1 112 ? 7.547 20.391 9.797 1 97.62 112 ALA A C 1
ATOM 855 O O . ALA A 1 112 ? 8.219 21.141 9.086 1 97.62 112 ALA A O 1
ATOM 856 N N . HIS A 1 113 ? 7.875 19.219 10.086 1 97.5 113 HIS A N 1
ATOM 857 C CA . HIS A 1 113 ? 9.133 18.656 9.625 1 97.5 113 HIS A CA 1
ATOM 858 C C . HIS A 1 113 ? 9.211 18.625 8.102 1 97.5 113 HIS A C 1
ATOM 860 O O . HIS A 1 113 ? 10.211 19.047 7.516 1 97.5 113 HIS A O 1
ATOM 866 N N . LEU A 1 114 ? 8.188 18.156 7.457 1 97.75 114 LEU A N 1
ATOM 867 C CA . LEU A 1 114 ? 8.156 18.078 6.004 1 97.75 114 LEU A CA 1
ATOM 868 C C . LEU A 1 114 ? 8.203 19.469 5.379 1 97.75 114 LEU A C 1
ATOM 870 O O . LEU A 1 114 ? 8.906 19.688 4.391 1 97.75 114 LEU A O 1
ATOM 874 N N . ARG A 1 115 ? 7.496 20.375 5.945 1 97.25 115 ARG A N 1
ATOM 875 C CA . ARG A 1 115 ? 7.484 21.734 5.422 1 97.25 115 ARG A CA 1
ATOM 876 C C . ARG A 1 115 ? 8.852 22.391 5.566 1 97.25 115 ARG A C 1
ATOM 878 O O . ARG A 1 115 ? 9.297 23.125 4.676 1 97.25 115 ARG A O 1
ATOM 885 N N . ASP A 1 116 ? 9.484 22.141 6.656 1 96.75 116 ASP A N 1
ATOM 886 C CA . ASP A 1 116 ? 10.836 22.641 6.883 1 96.75 116 ASP A CA 1
ATOM 887 C C . ASP A 1 116 ? 11.797 22.156 5.793 1 96.75 116 ASP A C 1
ATOM 889 O O . ASP A 1 116 ? 12.859 22.75 5.59 1 96.75 116 ASP A O 1
ATOM 893 N N . HIS A 1 117 ? 11.445 21.141 5.172 1 96.94 117 HIS A N 1
ATOM 894 C CA . HIS A 1 117 ? 12.281 20.578 4.113 1 96.94 117 HIS A CA 1
ATOM 895 C C . HIS A 1 117 ? 11.648 20.797 2.742 1 96.94 117 HIS A C 1
ATOM 897 O O . HIS A 1 117 ? 11.898 20.016 1.812 1 96.94 117 HIS A O 1
ATOM 903 N N . ASP A 1 118 ? 10.703 21.641 2.654 1 96.5 118 ASP A N 1
ATOM 904 C CA . ASP A 1 118 ? 10.148 22.219 1.429 1 96.5 118 ASP A CA 1
ATOM 905 C C . ASP A 1 118 ? 9.219 21.219 0.734 1 96.5 118 ASP A C 1
ATOM 907 O O . ASP A 1 118 ? 9.086 21.25 -0.492 1 96.5 118 ASP A O 1
ATOM 911 N N . LEU A 1 119 ? 8.727 20.312 1.44 1 97.5 119 LEU A N 1
ATOM 912 C CA . LEU A 1 119 ? 7.668 19.469 0.895 1 97.5 119 LEU A CA 1
ATOM 913 C C . LEU A 1 119 ? 6.305 20.125 1.062 1 97.5 119 LEU A C 1
ATOM 915 O O . LEU A 1 119 ? 6.035 20.75 2.086 1 97.5 119 LEU A O 1
ATOM 919 N N . ARG A 1 120 ? 5.516 20 0.047 1 97.19 120 ARG A N 1
ATOM 920 C CA . ARG A 1 120 ? 4.176 20.578 0.055 1 97.19 120 ARG A CA 1
ATOM 921 C C . ARG A 1 120 ? 3.18 19.656 0.742 1 97.19 120 ARG A C 1
ATOM 923 O O . ARG A 1 120 ? 2.934 18.547 0.269 1 97.19 120 ARG A O 1
ATOM 930 N N . VAL A 1 121 ? 2.619 20.062 1.851 1 98.25 121 VAL A N 1
ATOM 931 C CA . VAL A 1 121 ? 1.579 19.328 2.578 1 98.25 121 VAL A CA 1
ATOM 932 C C . VAL A 1 121 ? 0.266 20.109 2.508 1 98.25 121 VAL A C 1
ATOM 934 O O . VAL A 1 121 ? 0.231 21.312 2.791 1 98.25 121 VAL A O 1
ATOM 937 N N . VAL A 1 122 ? -0.807 19.391 2.127 1 96.31 122 VAL A N 1
ATOM 938 C CA . VAL A 1 122 ? -2.057 20.078 1.82 1 96.31 122 VAL A CA 1
ATOM 939 C C . VAL A 1 122 ? -3.223 19.359 2.488 1 96.31 122 VAL A C 1
ATOM 941 O O . VAL A 1 122 ? -3.045 18.281 3.078 1 96.31 122 VAL A O 1
ATOM 944 N N . ASP A 1 123 ? -4.43 19.969 2.465 1 95.25 123 ASP A N 1
ATOM 945 C CA . ASP A 1 123 ? -5.719 19.422 2.867 1 95.25 123 ASP A CA 1
ATOM 946 C C . ASP A 1 123 ? -5.68 18.922 4.309 1 95.25 123 ASP A C 1
ATOM 948 O O . ASP A 1 123 ? -6.129 17.812 4.602 1 95.25 123 ASP A O 1
ATOM 952 N N . ARG A 1 124 ? -5.055 19.688 5.137 1 95.94 124 ARG A N 1
ATOM 953 C CA . ARG A 1 124 ? -5.07 19.406 6.566 1 95.94 124 ARG A CA 1
ATOM 954 C C . ARG A 1 124 ? -6.484 19.516 7.129 1 95.94 124 ARG A C 1
ATOM 956 O O . ARG A 1 124 ? -7.191 20.484 6.863 1 95.94 124 ARG A O 1
ATOM 963 N N . ALA A 1 125 ? -6.918 18.469 7.824 1 94.62 125 ALA A N 1
ATOM 964 C CA . ALA A 1 125 ? -8.266 18.469 8.398 1 94.62 125 ALA A CA 1
ATOM 965 C C . ALA A 1 125 ? -8.289 17.734 9.734 1 94.62 125 ALA A C 1
ATOM 967 O O . ALA A 1 125 ? -7.574 16.75 9.922 1 94.62 125 ALA A O 1
ATOM 968 N N . ASP A 1 126 ? -9.094 18.25 10.617 1 94 126 ASP A N 1
ATOM 969 C CA . ASP A 1 126 ? -9.359 17.594 11.898 1 94 126 ASP A CA 1
ATOM 970 C C . ASP A 1 126 ? -10.766 16.984 11.93 1 94 126 ASP A C 1
ATOM 972 O O . ASP A 1 126 ? -11.758 17.703 11.82 1 94 126 ASP A O 1
ATOM 976 N N . HIS A 1 127 ? -10.766 15.68 11.992 1 88.88 127 HIS A N 1
ATOM 977 C CA . HIS A 1 127 ? -12.031 14.984 12.18 1 88.88 127 HIS A CA 1
ATOM 978 C C . HIS A 1 127 ? -12.234 14.578 13.633 1 88.88 127 HIS A C 1
ATOM 980 O O . HIS A 1 127 ? -11.375 14.844 14.477 1 88.88 127 HIS A O 1
ATOM 986 N N . GLU A 1 128 ? -13.406 14.047 13.945 1 84.88 128 GLU A N 1
ATOM 987 C CA . GLU A 1 128 ? -13.734 13.703 15.328 1 84.88 128 GLU A CA 1
ATOM 988 C C . GLU A 1 128 ? -12.781 12.648 15.875 1 84.88 128 GLU A C 1
ATOM 990 O O . GLU A 1 128 ? -12.312 12.75 17.016 1 84.88 128 GLU A O 1
ATOM 995 N N . LYS A 1 129 ? -12.367 11.742 15.016 1 86.25 129 LYS A N 1
ATOM 996 C CA . LYS A 1 129 ? -11.633 10.594 15.539 1 86.25 129 LYS A CA 1
ATOM 997 C C . LYS A 1 129 ? -10.219 10.539 14.969 1 86.25 129 LYS A C 1
ATOM 999 O O . LYS A 1 129 ? -9.422 9.68 15.352 1 86.25 129 LYS A O 1
ATOM 1004 N N . TYR A 1 130 ? -9.961 11.367 14.102 1 89.88 130 TYR A N 1
ATOM 1005 C CA . TYR A 1 130 ? -8.641 11.375 13.492 1 89.88 130 TYR A CA 1
ATOM 1006 C C . TYR A 1 130 ? -8.344 12.727 12.852 1 89.88 130 TYR A C 1
ATOM 1008 O O . TYR A 1 130 ? -9.25 13.523 12.625 1 89.88 130 TYR A O 1
ATOM 1016 N N . ARG A 1 131 ? -7.082 13.031 12.664 1 95.5 131 ARG A N 1
ATOM 1017 C CA . ARG A 1 131 ? -6.574 14.148 11.875 1 95.5 131 ARG A CA 1
ATOM 1018 C C . ARG A 1 131 ? -5.828 13.656 10.641 1 95.5 131 ARG A C 1
ATOM 1020 O O . ARG A 1 131 ? -5.23 12.578 10.664 1 95.5 131 ARG A O 1
ATOM 1027 N N . GLU A 1 132 ? -5.926 14.484 9.602 1 96.5 132 GLU A N 1
ATOM 1028 C CA . GLU A 1 132 ? -5.262 14.031 8.383 1 96.5 132 GLU A CA 1
ATOM 1029 C C . GLU A 1 132 ? -4.621 15.195 7.633 1 96.5 132 GLU A C 1
ATOM 1031 O O . GLU A 1 132 ? -4.93 16.359 7.895 1 96.5 132 GLU A O 1
ATOM 1036 N N . ALA A 1 133 ? -3.678 14.914 6.832 1 98.31 133 ALA A N 1
ATOM 1037 C CA . ALA A 1 133 ? -3.041 15.766 5.832 1 98.31 133 ALA A CA 1
ATOM 1038 C C . ALA A 1 133 ? -2.502 14.945 4.668 1 98.31 133 ALA A C 1
ATOM 1040 O O . ALA A 1 133 ? -2.459 13.711 4.738 1 98.31 133 ALA A O 1
ATOM 1041 N N . PHE A 1 134 ? -2.17 15.664 3.598 1 98.38 134 PHE A N 1
ATOM 1042 C CA . PHE A 1 134 ? -1.677 14.953 2.42 1 98.38 134 PHE A CA 1
ATOM 1043 C C . PHE A 1 134 ? -0.38 15.578 1.918 1 98.38 134 PHE A C 1
ATOM 1045 O O . PHE A 1 134 ? -0.242 16.797 1.894 1 98.38 134 PHE A O 1
ATOM 1052 N N . VAL A 1 135 ? 0.596 14.727 1.596 1 98.31 135 VAL A N 1
ATOM 1053 C CA . VAL A 1 135 ? 1.776 15.172 0.859 1 98.31 135 VAL A CA 1
ATOM 1054 C C . VAL A 1 135 ? 1.466 15.219 -0.635 1 98.31 135 VAL A C 1
ATOM 1056 O O . VAL A 1 135 ? 1.131 14.195 -1.238 1 98.31 135 VAL A O 1
ATOM 1059 N N . SER A 1 136 ? 1.643 16.375 -1.209 1 96.19 136 SER A N 1
ATOM 1060 C CA . SER A 1 136 ? 1.214 16.625 -2.58 1 96.19 136 SER A CA 1
ATOM 1061 C C . SER A 1 136 ? 2.006 15.781 -3.574 1 96.19 136 SER A C 1
ATOM 1063 O O . SER A 1 136 ? 3.221 15.633 -3.436 1 96.19 136 SER A O 1
ATOM 1065 N N . PRO A 1 137 ? 1.315 15.32 -4.645 1 96.06 137 PRO A N 1
ATOM 1066 C CA . PRO A 1 137 ? 2.031 14.609 -5.703 1 96.06 137 PRO A CA 1
ATOM 1067 C C . PRO A 1 137 ? 3.137 15.445 -6.34 1 96.06 137 PRO A C 1
ATOM 1069 O O . PRO A 1 137 ? 4.094 14.898 -6.895 1 96.06 137 PRO A O 1
ATOM 1072 N N . ARG A 1 138 ? 3.031 16.75 -6.199 1 94.62 138 ARG A N 1
ATOM 1073 C CA . ARG A 1 138 ? 4.082 17.625 -6.703 1 94.62 138 ARG A CA 1
ATOM 1074 C C . ARG A 1 138 ? 5.387 17.406 -5.945 1 94.62 138 ARG A C 1
ATOM 1076 O O . ARG A 1 138 ? 6.473 17.578 -6.5 1 94.62 138 ARG A O 1
ATOM 1083 N N . SER A 1 139 ? 5.27 17.031 -4.695 1 96.06 139 SER A N 1
ATOM 1084 C CA . SER A 1 139 ? 6.445 16.812 -3.861 1 96.06 139 SER A CA 1
ATOM 1085 C C . SER A 1 139 ? 6.949 15.383 -3.973 1 96.06 139 SER A C 1
ATOM 1087 O O . SER A 1 139 ? 8.086 15.086 -3.598 1 96.06 139 SER A O 1
ATOM 1089 N N . THR A 1 140 ? 6.133 14.43 -4.492 1 96.56 140 THR A N 1
ATOM 1090 C CA . THR A 1 140 ? 6.484 13.008 -4.461 1 96.56 140 THR A CA 1
ATOM 1091 C C . THR A 1 140 ? 6.723 12.484 -5.871 1 96.56 140 THR A C 1
ATOM 1093 O O . THR A 1 140 ? 6.965 11.289 -6.062 1 96.56 140 THR A O 1
ATOM 1096 N N . GLY A 1 141 ? 6.617 13.328 -6.809 1 93.75 141 GLY A N 1
ATOM 1097 C CA . GLY A 1 141 ? 6.812 12.93 -8.195 1 93.75 141 GLY A CA 1
ATOM 1098 C C . GLY A 1 141 ? 5.59 12.258 -8.797 1 93.75 141 GLY A C 1
ATOM 1099 O O . GLY A 1 141 ? 5.668 11.688 -9.891 1 93.75 141 GLY A O 1
ATOM 1100 N N . GLY A 1 142 ? 4.418 12.281 -8.055 1 95.31 142 GLY A N 1
ATOM 1101 C CA . GLY A 1 142 ? 3.24 11.773 -8.734 1 95.31 142 GLY A CA 1
ATOM 1102 C C . GLY A 1 142 ? 2.367 10.898 -7.852 1 95.31 142 GLY A C 1
ATOM 1103 O O . GLY A 1 142 ? 1.264 10.516 -8.25 1 95.31 142 GLY A O 1
ATOM 1104 N N . VAL A 1 143 ? 2.857 10.57 -6.664 1 97.69 143 VAL A N 1
ATOM 1105 C CA . VAL A 1 143 ? 2.031 9.711 -5.824 1 97.69 143 VAL A CA 1
ATOM 1106 C C . VAL A 1 143 ? 1.498 10.5 -4.633 1 97.69 143 VAL A C 1
ATOM 1108 O O . VAL A 1 143 ? 2.131 11.461 -4.184 1 97.69 143 VAL A O 1
ATOM 1111 N N . LEU A 1 144 ? 0.32 10.078 -4.137 1 98.31 144 LEU A N 1
ATOM 1112 C CA . LEU A 1 144 ? -0.351 10.75 -3.029 1 98.31 144 LEU A CA 1
ATOM 1113 C C . LEU A 1 144 ? -0.134 9.992 -1.724 1 98.31 144 LEU A C 1
ATOM 1115 O O . LEU A 1 144 ? -0.456 8.805 -1.63 1 98.31 144 LEU A O 1
ATOM 1119 N N . PHE A 1 145 ? 0.471 10.648 -0.751 1 98.69 145 PHE A N 1
ATOM 1120 C CA . PHE A 1 145 ? 0.611 10.109 0.596 1 98.69 145 PHE A CA 1
ATOM 1121 C C . PHE A 1 145 ? -0.317 10.828 1.567 1 98.69 145 PHE A C 1
ATOM 1123 O O . PHE A 1 145 ? -0.355 12.055 1.602 1 98.69 145 PHE A O 1
ATOM 1130 N N . GLN A 1 146 ? -1.05 10.078 2.307 1 98.62 146 GLN A N 1
ATOM 1131 C CA . GLN A 1 146 ? -1.872 10.594 3.393 1 98.62 146 GLN A CA 1
ATOM 1132 C C . GLN A 1 146 ? -1.182 10.414 4.742 1 98.62 146 GLN A C 1
ATOM 1134 O O . GLN A 1 146 ? -0.603 9.359 5.008 1 98.62 146 GLN A O 1
ATOM 1139 N N . LEU A 1 147 ? -1.183 11.422 5.555 1 98.06 147 LEU A N 1
ATOM 1140 C CA . LEU A 1 147 ? -0.8 11.352 6.961 1 98.06 147 LEU A CA 1
ATOM 1141 C C . LEU A 1 147 ? -2.031 11.32 7.859 1 98.06 147 LEU A C 1
ATOM 1143 O O . LEU A 1 147 ? -2.951 12.117 7.691 1 98.06 147 LEU A O 1
ATOM 1147 N N . MET A 1 148 ? -2.018 10.359 8.773 1 96.56 148 MET A N 1
ATOM 1148 C CA . MET A 1 148 ? -3.168 10.227 9.664 1 96.56 148 MET A CA 1
ATOM 1149 C C . MET A 1 148 ? -2.721 10.039 11.109 1 96.56 148 MET A C 1
ATOM 1151 O O . MET A 1 148 ? -1.855 9.211 11.391 1 96.56 148 MET A O 1
ATOM 1155 N N . GLU A 1 149 ? -3.246 10.844 11.938 1 94.56 149 GLU A N 1
ATOM 1156 C CA . GLU A 1 149 ? -3.113 10.656 13.383 1 94.56 149 GLU A CA 1
ATOM 1157 C C . GLU A 1 149 ? -4.441 10.242 14.008 1 94.56 149 GLU A C 1
ATOM 1159 O O . GLU A 1 149 ? -5.438 10.969 13.898 1 94.56 149 GLU A O 1
ATOM 1164 N N . TYR A 1 150 ? -4.422 9.078 14.586 1 90.5 150 TYR A N 1
ATOM 1165 C CA . TYR A 1 150 ? -5.633 8.602 15.25 1 90.5 150 TYR A CA 1
ATOM 1166 C C . TYR A 1 150 ? -5.746 9.18 16.656 1 90.5 150 TYR A C 1
ATOM 1168 O O . TYR A 1 150 ? -4.746 9.289 17.375 1 90.5 150 TYR A O 1
ATOM 1176 N N . GLU A 1 151 ? -6.961 9.633 16.922 1 83.5 151 GLU A N 1
ATOM 1177 C CA . GLU A 1 151 ? -7.223 10.062 18.281 1 83.5 151 GLU A CA 1
ATOM 1178 C C . GLU A 1 151 ? -7.344 8.867 19.219 1 83.5 151 GLU A C 1
ATOM 1180 O O . GLU A 1 151 ? -7.691 7.762 18.797 1 83.5 151 GLU A O 1
ATOM 1185 N N . PRO A 1 152 ? -7.012 9.242 20.516 1 75.56 152 PRO A N 1
ATOM 1186 C CA . PRO A 1 152 ? -7.234 8.156 21.484 1 75.56 152 PRO A CA 1
ATOM 1187 C C . PRO A 1 152 ? -8.656 7.594 21.422 1 75.56 152 PRO A C 1
ATOM 1189 O O . PRO A 1 152 ? -9.609 8.344 21.234 1 75.56 152 PRO A O 1
ATOM 1192 N N . GLY A 1 153 ? -8.914 6.344 21.312 1 65 153 GLY A N 1
ATOM 1193 C CA . GLY A 1 153 ? -10.227 5.715 21.234 1 65 153 GLY A CA 1
ATOM 1194 C C . GLY A 1 153 ? -10.602 5.285 19.828 1 65 153 GLY A C 1
ATOM 1195 O O . GLY A 1 153 ? -11.656 4.684 19.625 1 65 153 GLY A O 1
ATOM 1196 N N . TYR A 1 154 ? -9.859 5.707 18.938 1 67.06 154 TYR A N 1
ATOM 1197 C CA . TYR A 1 154 ? -10.156 5.336 17.547 1 67.06 154 TYR A CA 1
ATOM 1198 C C . TYR A 1 154 ? -10.359 3.832 17.422 1 67.06 154 TYR A C 1
ATOM 1200 O O . TYR A 1 154 ? -11.289 3.383 16.75 1 67.06 154 TYR A O 1
ATOM 1208 N N . CYS A 1 155 ? -9.477 3.143 18.094 1 60.94 155 CYS A N 1
ATOM 1209 C CA . CYS A 1 155 ? -9.531 1.688 18.016 1 60.94 155 CYS A CA 1
ATOM 1210 C C . CYS A 1 155 ? -10.836 1.162 18.609 1 60.94 155 CYS A C 1
ATOM 1212 O O . CYS A 1 155 ? -11.375 0.162 18.141 1 60.94 155 CYS A O 1
ATOM 1214 N N . GLU A 1 156 ? -11.258 1.785 19.578 1 56.19 156 GLU A N 1
ATOM 1215 C CA . GLU A 1 156 ? -12.523 1.374 20.172 1 56.19 156 GLU A CA 1
ATOM 1216 C C . GLU A 1 156 ? -13.688 1.549 19.188 1 56.19 156 GLU A C 1
ATOM 1218 O O . GLU A 1 156 ? -14.641 0.768 19.203 1 56.19 156 GLU A O 1
ATOM 1223 N N . ALA A 1 157 ? -13.656 2.461 18.453 1 49.75 157 ALA A N 1
ATOM 1224 C CA . ALA A 1 157 ? -14.773 2.811 17.578 1 49.75 157 ALA A CA 1
ATOM 1225 C C . ALA A 1 157 ? -14.797 1.922 16.344 1 49.75 157 ALA A C 1
ATOM 1227 O O . ALA A 1 157 ? -15.867 1.56 15.844 1 49.75 157 ALA A O 1
ATOM 1228 N N . TYR A 1 158 ? -13.797 1.723 15.789 1 56.06 158 TYR A N 1
ATOM 1229 C CA . TYR A 1 158 ? -13.766 1.025 14.508 1 56.06 158 TYR A CA 1
ATOM 1230 C C . TYR A 1 158 ? -13.156 -0.364 14.664 1 56.06 158 TYR A C 1
ATOM 1232 O O . TYR A 1 158 ? -13.039 -1.106 13.688 1 56.06 158 TYR A O 1
ATOM 1240 N N . GLY A 1 159 ? -13.32 -0.914 15.914 1 51.03 159 GLY A N 1
ATOM 1241 C CA . GLY A 1 159 ? -12.68 -2.188 16.188 1 51.03 159 GLY A CA 1
ATOM 1242 C C . GLY A 1 159 ? -11.172 -2.076 16.359 1 51.03 159 GLY A C 1
ATOM 1243 O O . GLY A 1 159 ? -10.578 -1.058 15.992 1 51.03 159 GLY A O 1
ATOM 1244 N N . GLU A 1 160 ? -10.648 -2.84 17.25 1 45.66 160 GLU A N 1
ATOM 1245 C CA . GLU A 1 160 ? -9.203 -2.787 17.453 1 45.66 160 GLU A CA 1
ATOM 1246 C C . GLU A 1 160 ? -8.469 -2.582 16.125 1 45.66 160 GLU A C 1
ATOM 1248 O O . GLU A 1 160 ? -8.758 -3.256 15.141 1 45.66 160 GLU A O 1
ATOM 1253 N N . PRO A 1 161 ? -8.211 -1.354 15.883 1 44.66 161 PRO A N 1
ATOM 1254 C CA . PRO A 1 161 ? -7.34 -1.458 14.711 1 44.66 161 PRO A CA 1
ATOM 1255 C C . PRO A 1 161 ? -6.609 -2.797 14.633 1 44.66 161 PRO A C 1
ATOM 1257 O O . PRO A 1 161 ? -6.367 -3.43 15.664 1 44.66 161 PRO A O 1
ATOM 1260 N N . GLY A 1 162 ? -6.977 -3.637 13.836 1 36.88 162 GLY A N 1
ATOM 1261 C CA . GLY A 1 162 ? -6.254 -4.898 13.883 1 36.88 162 GLY A CA 1
ATOM 1262 C C . GLY A 1 162 ? -4.945 -4.809 14.641 1 36.88 162 GLY A C 1
ATOM 1263 O O . GLY A 1 162 ? -4.488 -3.715 14.977 1 36.88 162 GLY A O 1
ATOM 1264 N N . VAL A 1 163 ? -4.254 -5.883 14.969 1 33.78 163 VAL A N 1
ATOM 1265 C CA . VAL A 1 163 ? -3.02 -6.152 15.703 1 33.78 163 VAL A CA 1
ATOM 1266 C C . VAL A 1 163 ? -1.939 -5.16 15.281 1 33.78 163 VAL A C 1
ATOM 1268 O O . VAL A 1 163 ? -1.635 -5.035 14.086 1 33.78 163 VAL A O 1
ATOM 1271 N N . GLY A 1 164 ? -1.486 -4.129 16.047 1 36.84 164 GLY A N 1
ATOM 1272 C CA . GLY A 1 164 ? -0.298 -3.293 16.109 1 36.84 164 GLY A CA 1
ATOM 1273 C C . GLY A 1 164 ? -0.552 -1.855 15.703 1 36.84 164 GLY A C 1
ATOM 1274 O O . GLY A 1 164 ? 0.387 -1.114 15.406 1 36.84 164 GLY A O 1
ATOM 1275 N N . HIS A 1 165 ? -1.674 -1.579 15.266 1 41.28 165 HIS A N 1
ATOM 1276 C CA . HIS A 1 165 ? -1.721 -0.239 14.695 1 41.28 165 HIS A CA 1
ATOM 1277 C C . HIS A 1 165 ? -1.657 0.828 15.781 1 41.28 165 HIS A C 1
ATOM 1279 O O . HIS A 1 165 ? -1.89 2.01 15.516 1 41.28 165 HIS A O 1
ATOM 1285 N N . ASP A 1 166 ? -1.77 0.453 17 1 36.75 166 ASP A N 1
ATOM 1286 C CA . ASP A 1 166 ? -1.659 1.601 17.891 1 36.75 166 ASP A CA 1
ATOM 1287 C C . ASP A 1 166 ? -0.208 2.061 18.016 1 36.75 166 ASP A C 1
ATOM 1289 O O . ASP A 1 166 ? 0.578 1.461 18.75 1 36.75 166 ASP A O 1
ATOM 1293 N N . LEU A 1 167 ? 0.355 2.691 17.016 1 36.91 167 LEU A N 1
ATOM 1294 C CA . LEU A 1 167 ? 1.64 3.303 17.344 1 36.91 167 LEU A CA 1
ATOM 1295 C C . LEU A 1 167 ? 1.625 3.893 18.75 1 36.91 167 LEU A C 1
ATOM 1297 O O . LEU A 1 167 ? 2.654 3.912 19.422 1 36.91 167 LEU A O 1
ATOM 1301 N N . LEU A 1 168 ? 0.532 4.312 19.188 1 33.47 168 LEU A N 1
ATOM 1302 C CA . LEU A 1 168 ? 0.487 4.914 20.531 1 33.47 168 LEU A CA 1
ATOM 1303 C C . LEU A 1 168 ? 0.503 3.838 21.609 1 33.47 168 LEU A C 1
ATOM 1305 O O . LEU A 1 168 ? 0.946 4.086 22.734 1 33.47 168 LEU A O 1
ATOM 1309 N N . THR A 1 169 ? -0.196 2.783 21.391 1 31.73 169 THR A N 1
ATOM 1310 C CA . THR A 1 169 ? -0.275 1.94 22.578 1 31.73 169 THR A CA 1
ATOM 1311 C C . THR A 1 169 ? 0.959 1.052 22.688 1 31.73 169 THR A C 1
ATOM 1313 O O . THR A 1 169 ? 1.109 0.313 23.672 1 31.73 169 THR A O 1
ATOM 1316 N N . ASP A 1 170 ? 1.606 0.684 21.609 1 31.14 170 ASP A N 1
ATOM 1317 C CA . ASP A 1 170 ? 2.816 -0.061 21.953 1 31.14 170 ASP A CA 1
ATOM 1318 C C . ASP A 1 170 ? 3.826 0.827 22.672 1 31.14 170 ASP A C 1
ATOM 1320 O O . ASP A 1 170 ? 4.465 1.68 22.047 1 31.14 170 ASP A O 1
ATOM 1324 N N . HIS A 1 171 ? 3.529 1.185 23.891 1 28.84 171 HIS A N 1
ATOM 1325 C CA . HIS A 1 171 ? 4.355 1.846 24.906 1 28.84 171 HIS A CA 1
ATOM 1326 C C . HIS A 1 171 ? 5.684 1.118 25.094 1 28.84 171 HIS A C 1
ATOM 1328 O O . HIS A 1 171 ? 6.469 1.47 25.969 1 28.84 171 HIS A O 1
ATOM 1334 N N . SER A 1 172 ? 5.812 -0.02 24.562 1 30.41 172 SER A N 1
ATOM 1335 C CA . SER A 1 172 ? 7.023 -0.708 25 1 30.41 172 SER A CA 1
ATOM 1336 C C . SER A 1 172 ? 8.273 0.03 24.547 1 30.41 172 SER A C 1
ATOM 1338 O O . SER A 1 172 ? 9.344 -0.116 25.141 1 30.41 172 SER A O 1
ATOM 1340 N N . TYR A 1 173 ? 8.227 0.639 23.391 1 29.17 173 TYR A N 1
ATOM 1341 C CA . TYR A 1 173 ? 9.484 1.253 22.969 1 29.17 173 TYR A CA 1
ATOM 1342 C C . TYR A 1 173 ? 9.781 2.502 23.797 1 29.17 173 TYR A C 1
ATOM 1344 O O . TYR A 1 173 ? 10.844 3.113 23.641 1 29.17 173 TYR A O 1
ATOM 1352 N N . LEU A 1 174 ? 8.836 2.947 24.516 1 27.78 174 LEU A N 1
ATOM 1353 C CA . LEU A 1 174 ? 9.125 4.152 25.297 1 27.78 174 LEU A CA 1
ATOM 1354 C C . LEU A 1 174 ? 9.914 3.816 26.547 1 27.78 174 LEU A C 1
ATOM 1356 O O . LEU A 1 174 ? 10.289 4.711 27.312 1 27.78 174 LEU A O 1
ATOM 1360 N N . ASP A 1 175 ? 9.781 2.615 26.984 1 26.7 175 ASP A N 1
ATOM 1361 C CA . ASP A 1 175 ? 10.492 2.645 28.266 1 26.7 175 ASP A CA 1
ATOM 1362 C C . ASP A 1 175 ? 12.008 2.617 28.047 1 26.7 175 ASP A C 1
ATOM 1364 O O . ASP A 1 175 ? 12.578 1.56 27.781 1 26.7 175 ASP A O 1
ATOM 1368 N N . PRO A 1 176 ? 12.586 3.537 27.438 1 26.16 176 PRO A N 1
ATOM 1369 C CA . PRO A 1 176 ? 14.047 3.561 27.5 1 26.16 176 PRO A CA 1
ATOM 1370 C C . PRO A 1 176 ? 14.586 3.422 28.906 1 26.16 176 PRO A C 1
ATOM 1372 O O . PRO A 1 176 ? 15.789 3.215 29.109 1 26.16 176 PRO A O 1
ATOM 1375 N N . ALA A 1 177 ? 13.828 3.766 29.938 1 28.39 177 ALA A N 1
ATOM 1376 C CA . ALA A 1 177 ? 14.477 3.982 31.219 1 28.39 177 ALA A CA 1
ATOM 1377 C C . ALA A 1 177 ? 14.969 2.664 31.828 1 28.39 177 ALA A C 1
ATOM 1379 O O . ALA A 1 177 ? 15.703 2.658 32.812 1 28.39 177 ALA A O 1
ATOM 1380 N N . GLU A 1 178 ? 14.25 1.552 31.562 1 26.12 178 GLU A N 1
ATOM 1381 C CA . GLU A 1 178 ? 14.633 0.518 32.5 1 26.12 178 GLU A CA 1
ATOM 1382 C C . GLU A 1 178 ? 15.914 -0.189 32.094 1 26.12 178 GLU A C 1
ATOM 1384 O O . GLU A 1 178 ? 16.344 -1.158 32.719 1 26.12 178 GLU A O 1
ATOM 1389 N N . SER A 1 179 ? 16.453 0.095 30.859 1 24.22 179 SER A N 1
ATOM 1390 C CA . SER A 1 179 ? 17.734 -0.591 30.75 1 24.22 179 SER A CA 1
ATOM 1391 C C . SER A 1 179 ? 18.828 0.144 31.531 1 24.22 179 SER A C 1
ATOM 1393 O O . SER A 1 179 ? 20.016 -0.063 31.281 1 24.22 179 SER A O 1
ATOM 1395 N N . HIS A 1 180 ? 18.453 1.021 32.5 1 21.5 180 HIS A N 1
ATOM 1396 C CA . HIS A 1 180 ? 19.594 1.25 33.375 1 21.5 180 HIS A CA 1
ATOM 1397 C C . HIS A 1 180 ? 19.781 0.078 34.344 1 21.5 180 HIS A C 1
ATOM 1399 O O . HIS A 1 180 ? 18.812 -0.438 34.906 1 21.5 180 HIS A O 1
ATOM 1405 N N . MET B 1 1 ? -50.75 -37.812 -25.344 1 31.77 1 MET B N 1
ATOM 1406 C CA . MET B 1 1 ? -49.906 -36.656 -25.484 1 31.77 1 MET B CA 1
ATOM 1407 C C . MET B 1 1 ? -49.188 -36.312 -24.172 1 31.77 1 MET B C 1
ATOM 1409 O O . MET B 1 1 ? -49.812 -35.781 -23.25 1 31.77 1 MET B O 1
ATOM 1413 N N . THR B 1 2 ? -48.219 -37.219 -23.688 1 34.44 2 THR B N 1
ATOM 1414 C CA . THR B 1 2 ? -47.531 -37.344 -22.406 1 34.44 2 THR B CA 1
ATOM 1415 C C . THR B 1 2 ? -46.531 -36.188 -22.234 1 34.44 2 THR B C 1
ATOM 1417 O O . THR B 1 2 ? -45.719 -35.938 -23.125 1 34.44 2 THR B O 1
ATOM 1420 N N . ASP B 1 3 ? -46.938 -35.062 -21.531 1 35.56 3 ASP B N 1
ATOM 1421 C CA . ASP B 1 3 ? -46.188 -33.844 -21.234 1 35.56 3 ASP B CA 1
ATOM 1422 C C . ASP B 1 3 ? -44.875 -34.156 -20.484 1 35.56 3 ASP B C 1
ATOM 1424 O O . ASP B 1 3 ? -44.938 -34.688 -19.375 1 35.56 3 ASP B O 1
ATOM 1428 N N . PRO B 1 4 ? -43.719 -34.531 -21.094 1 38.62 4 PRO B N 1
ATOM 1429 C CA . PRO B 1 4 ? -42.469 -34.906 -20.375 1 38.62 4 PRO B CA 1
ATOM 1430 C C . PRO B 1 4 ? -41.875 -33.688 -19.656 1 38.62 4 PRO B C 1
ATOM 1432 O O . PRO B 1 4 ? -41.281 -32.812 -20.297 1 38.62 4 PRO B O 1
ATOM 1435 N N . SER B 1 5 ? -42.594 -32.938 -18.812 1 35.75 5 SER B N 1
ATOM 1436 C CA . SER B 1 5 ? -41.969 -31.812 -18.125 1 35.75 5 SER B CA 1
ATOM 1437 C C . SER B 1 5 ? -40.75 -32.25 -17.359 1 35.75 5 SER B C 1
ATOM 1439 O O . SER B 1 5 ? -40.844 -32.625 -16.188 1 35.75 5 SER B O 1
ATOM 1441 N N . SER B 1 6 ? -39.719 -32.906 -17.906 1 35.16 6 SER B N 1
ATOM 1442 C CA . SER B 1 6 ? -38.562 -33.219 -17.094 1 35.16 6 SER B CA 1
ATOM 1443 C C . SER B 1 6 ? -37.906 -31.922 -16.594 1 35.16 6 SER B C 1
ATOM 1445 O O . SER B 1 6 ? -37.406 -31.125 -17.406 1 35.16 6 SER B O 1
ATOM 1447 N N . ASP B 1 7 ? -38.406 -31.297 -15.555 1 37.06 7 ASP B N 1
ATOM 1448 C CA . ASP B 1 7 ? -37.781 -30.203 -14.828 1 37.06 7 ASP B CA 1
ATOM 1449 C C . ASP B 1 7 ? -36.312 -30.531 -14.523 1 37.06 7 ASP B C 1
ATOM 1451 O O . ASP B 1 7 ? -36.031 -31.484 -13.781 1 37.06 7 ASP B O 1
ATOM 1455 N N . GLY B 1 8 ? -35.406 -30.438 -15.445 1 35.91 8 GLY B N 1
ATOM 1456 C CA . GLY B 1 8 ? -33.969 -30.547 -15.172 1 35.91 8 GLY B CA 1
ATOM 1457 C C . GLY B 1 8 ? -33.531 -29.719 -13.977 1 35.91 8 GLY B C 1
ATOM 1458 O O . GLY B 1 8 ? -33.812 -28.531 -13.898 1 35.91 8 GLY B O 1
ATOM 1459 N N . GLU B 1 9 ? -33.406 -30.312 -12.812 1 36.88 9 GLU B N 1
ATOM 1460 C CA . GLU B 1 9 ? -32.781 -29.734 -11.617 1 36.88 9 GLU B CA 1
ATOM 1461 C C . GLU B 1 9 ? -31.5 -29.016 -11.945 1 36.88 9 GLU B C 1
ATOM 1463 O O . GLU B 1 9 ? -30.562 -29.609 -12.484 1 36.88 9 GLU B O 1
ATOM 1468 N N . VAL B 1 10 ? -31.562 -27.797 -12.305 1 39.47 10 VAL B N 1
ATOM 1469 C CA . VAL B 1 10 ? -30.375 -26.953 -12.328 1 39.47 10 VAL B CA 1
ATOM 1470 C C . VAL B 1 10 ? -29.531 -27.203 -11.078 1 39.47 10 VAL B C 1
ATOM 1472 O O . VAL B 1 10 ? -30.031 -27.094 -9.953 1 39.47 10 VAL B O 1
ATOM 1475 N N . GLY B 1 11 ? -28.594 -28.156 -11.078 1 35.94 11 GLY B N 1
ATOM 1476 C CA . GLY B 1 11 ? -27.641 -28.375 -10.008 1 35.94 11 GLY B CA 1
ATOM 1477 C C . GLY B 1 11 ? -27.141 -27.078 -9.375 1 35.94 11 GLY B C 1
ATOM 1478 O O . GLY B 1 11 ? -27.078 -26.047 -10.047 1 35.94 11 GLY B O 1
ATOM 1479 N N . SER B 1 12 ? -27.391 -26.906 -8.148 1 39.19 12 SER B N 1
ATOM 1480 C CA . SER B 1 12 ? -26.828 -25.828 -7.34 1 39.19 12 SER B CA 1
ATOM 1481 C C . SER B 1 12 ? -25.375 -25.547 -7.703 1 39.19 12 SER B C 1
ATOM 1483 O O . SER B 1 12 ? -24.625 -26.469 -8.031 1 39.19 12 SER B O 1
ATOM 1485 N N . PRO B 1 13 ? -25.047 -24.406 -8.18 1 40.28 13 PRO B N 1
ATOM 1486 C CA . PRO B 1 13 ? -23.625 -24.172 -8.422 1 40.28 13 PRO B CA 1
ATOM 1487 C C . PRO B 1 13 ? -22.734 -24.844 -7.379 1 40.28 13 PRO B C 1
ATOM 1489 O O . PRO B 1 13 ? -23.141 -25.031 -6.234 1 40.28 13 PRO B O 1
ATOM 1492 N N . ALA B 1 14 ? -22.047 -25.922 -7.668 1 37.84 14 ALA B N 1
ATOM 1493 C CA . ALA B 1 14 ? -21.062 -26.609 -6.824 1 37.84 14 ALA B CA 1
ATOM 1494 C C . ALA B 1 14 ? -20.406 -25.641 -5.844 1 37.84 14 ALA B C 1
ATOM 1496 O O . ALA B 1 14 ? -19.938 -24.578 -6.238 1 37.84 14 ALA B O 1
ATOM 1497 N N . SER B 1 15 ? -20.906 -25.359 -4.711 1 42.06 15 SER B N 1
ATOM 1498 C CA . SER B 1 15 ? -20.125 -24.766 -3.623 1 42.06 15 SER B CA 1
ATOM 1499 C C . SER B 1 15 ? -18.656 -25.141 -3.719 1 42.06 15 SER B C 1
ATOM 1501 O O . SER B 1 15 ? -18.297 -26.312 -3.611 1 42.06 15 SER B O 1
ATOM 1503 N N . THR B 1 16 ? -17.844 -24.766 -4.691 1 46.12 16 THR B N 1
ATOM 1504 C CA . THR B 1 16 ? -16.422 -25.094 -4.691 1 46.12 16 THR B CA 1
ATOM 1505 C C . THR B 1 16 ? -15.891 -25.219 -3.264 1 46.12 16 THR B C 1
ATOM 1507 O O . THR B 1 16 ? -15.812 -24.234 -2.533 1 46.12 16 THR B O 1
ATOM 1510 N N . ALA B 1 17 ? -16.188 -26.141 -2.562 1 49.56 17 ALA B N 1
ATOM 1511 C CA . ALA B 1 17 ? -15.758 -26.5 -1.211 1 49.56 17 ALA B CA 1
ATOM 1512 C C . ALA B 1 17 ? -14.297 -26.109 -0.978 1 49.56 17 ALA B C 1
ATOM 1514 O O . ALA B 1 17 ? -13.43 -26.406 -1.803 1 49.56 17 ALA B O 1
ATOM 1515 N N . GLU B 1 18 ? -14.102 -24.969 -0.298 1 63.62 18 GLU B N 1
ATOM 1516 C CA . GLU B 1 18 ? -12.766 -24.625 0.194 1 63.62 18 GLU B CA 1
ATOM 1517 C C . GLU B 1 18 ? -12.023 -25.875 0.657 1 63.62 18 GLU B C 1
ATOM 1519 O O . GLU B 1 18 ? -12.594 -26.734 1.342 1 63.62 18 GLU B O 1
ATOM 1524 N N . ASP B 1 19 ? -11.117 -26.328 -0.163 1 74.69 19 ASP B N 1
ATOM 1525 C CA . ASP B 1 19 ? -10.219 -27.375 0.319 1 74.69 19 ASP B CA 1
ATOM 1526 C C . ASP B 1 19 ? -9.648 -27.016 1.689 1 74.69 19 ASP B C 1
ATOM 1528 O O . ASP B 1 19 ? -8.852 -26.078 1.812 1 74.69 19 ASP B O 1
ATOM 1532 N N . PRO B 1 20 ? -10.242 -27.562 2.725 1 77.38 20 PRO B N 1
ATOM 1533 C CA . PRO B 1 20 ? -9.844 -27.203 4.086 1 77.38 20 PRO B CA 1
ATOM 1534 C C . PRO B 1 20 ? -8.352 -27.406 4.332 1 77.38 20 PRO B C 1
ATOM 1536 O O . PRO B 1 20 ? -7.809 -26.906 5.324 1 77.38 20 PRO B O 1
ATOM 1539 N N . ASP B 1 21 ? -7.688 -28.031 3.432 1 87.94 21 ASP B N 1
ATOM 1540 C CA . ASP B 1 21 ? -6.281 -28.359 3.662 1 87.94 21 ASP B CA 1
ATOM 1541 C C . ASP B 1 21 ? -5.367 -27.266 3.125 1 87.94 21 ASP B C 1
ATOM 1543 O O . ASP B 1 21 ? -4.164 -27.266 3.385 1 87.94 21 ASP B O 1
ATOM 1547 N N . ARG B 1 22 ? -5.93 -26.328 2.518 1 91.69 22 ARG B N 1
ATOM 1548 C CA . ARG B 1 22 ? -5.094 -25.281 1.925 1 91.69 22 ARG B CA 1
ATOM 1549 C C . ARG B 1 22 ? -4.688 -24.25 2.969 1 91.69 22 ARG B C 1
ATOM 1551 O O . ARG B 1 22 ? -5.496 -23.859 3.818 1 91.69 22 ARG B O 1
ATOM 1558 N N . ASP B 1 23 ? -3.352 -23.844 2.908 1 93.5 23 ASP B N 1
ATOM 1559 C CA . ASP B 1 23 ? -2.861 -22.75 3.734 1 93.5 23 ASP B CA 1
ATOM 1560 C C . ASP B 1 23 ? -2.984 -21.422 3.002 1 93.5 23 ASP B C 1
ATOM 1562 O O . ASP B 1 23 ? -2.203 -21.125 2.096 1 93.5 23 ASP B O 1
ATOM 1566 N N . LEU B 1 24 ? -3.967 -20.609 3.422 1 94.62 24 LEU B N 1
ATOM 1567 C CA . LEU B 1 24 ? -4.266 -19.375 2.699 1 94.62 24 LEU B CA 1
ATOM 1568 C C . LEU B 1 24 ? -3.816 -18.156 3.494 1 94.62 24 LEU B C 1
ATOM 1570 O O . LEU B 1 24 ? -4.277 -17.047 3.238 1 94.62 24 LEU B O 1
ATOM 1574 N N . ARG B 1 25 ? -2.842 -18.391 4.492 1 92.69 25 ARG B N 1
ATOM 1575 C CA . ARG B 1 25 ? -2.334 -17.266 5.262 1 92.69 25 ARG B CA 1
ATOM 1576 C C . ARG B 1 25 ? -1.67 -16.234 4.352 1 92.69 25 ARG B C 1
ATOM 1578 O O . ARG B 1 25 ? -0.933 -16.594 3.432 1 92.69 25 ARG B O 1
ATOM 1585 N N . ILE B 1 26 ? -1.963 -14.938 4.719 1 95.25 26 ILE B N 1
ATOM 1586 C CA . ILE B 1 26 ? -1.583 -13.852 3.824 1 95.25 26 ILE B CA 1
ATOM 1587 C C . ILE B 1 26 ? -1.381 -12.57 4.629 1 95.25 26 ILE B C 1
ATOM 1589 O O . ILE B 1 26 ? -1.976 -12.398 5.695 1 95.25 26 ILE B O 1
ATOM 1593 N N . ARG B 1 27 ? -0.52 -11.656 4.156 1 94.62 27 ARG B N 1
ATOM 1594 C CA . ARG B 1 27 ? -0.413 -10.312 4.719 1 94.62 27 ARG B CA 1
ATOM 1595 C C . ARG B 1 27 ? 0.075 -9.32 3.67 1 94.62 27 ARG B C 1
ATOM 1597 O O . ARG B 1 27 ? 0.724 -9.703 2.695 1 94.62 27 ARG B O 1
ATOM 1604 N N . VAL B 1 28 ? -0.23 -8.078 3.879 1 96.94 28 VAL B N 1
ATOM 1605 C CA . VAL B 1 28 ? 0.204 -7.027 2.963 1 96.94 28 VAL B CA 1
ATOM 1606 C C . VAL B 1 28 ? 1.678 -6.707 3.205 1 96.94 28 VAL B C 1
ATOM 1608 O O . VAL B 1 28 ? 2.02 -6.008 4.16 1 96.94 28 VAL B O 1
ATOM 1611 N N . ASP B 1 29 ? 2.498 -7.145 2.338 1 95.38 29 ASP B N 1
ATOM 1612 C CA . ASP B 1 29 ? 3.939 -7.086 2.555 1 95.38 29 ASP B CA 1
ATOM 1613 C C . ASP B 1 29 ? 4.496 -5.715 2.186 1 95.38 29 ASP B C 1
ATOM 1615 O O . ASP B 1 29 ? 5.207 -5.094 2.979 1 95.38 29 ASP B O 1
ATOM 1619 N N . HIS B 1 30 ? 4.254 -5.273 0.961 1 97.62 30 HIS B N 1
ATOM 1620 C CA . HIS B 1 30 ? 4.77 -3.971 0.557 1 97.62 30 HIS B CA 1
ATOM 1621 C C . HIS B 1 30 ? 3.973 -3.404 -0.614 1 97.62 30 HIS B C 1
ATOM 1623 O O . HIS B 1 30 ? 3.207 -4.125 -1.257 1 97.62 30 HIS B O 1
ATOM 1629 N N . VAL B 1 31 ? 4.141 -2.109 -0.813 1 98.69 31 VAL B N 1
ATOM 1630 C CA . VAL B 1 31 ? 3.598 -1.388 -1.959 1 98.69 31 VAL B CA 1
ATOM 1631 C C . VAL B 1 31 ? 4.727 -1.018 -2.92 1 98.69 31 VAL B C 1
ATOM 1633 O O . VAL B 1 31 ? 5.711 -0.395 -2.518 1 98.69 31 VAL B O 1
ATOM 1636 N N . GLY B 1 32 ? 4.562 -1.422 -4.168 1 98.62 32 GLY B N 1
ATOM 1637 C CA . GLY B 1 32 ? 5.516 -1.043 -5.199 1 98.62 32 GLY B CA 1
ATOM 1638 C C . GLY B 1 32 ? 5.156 0.253 -5.898 1 98.62 32 GLY B C 1
ATOM 1639 O O . GLY B 1 32 ? 4.031 0.413 -6.379 1 98.62 32 GLY B O 1
ATOM 1640 N N . ILE B 1 33 ? 6.109 1.143 -5.98 1 98.81 33 ILE B N 1
ATOM 1641 C CA . ILE B 1 33 ? 5.961 2.4 -6.703 1 98.81 33 ILE B CA 1
ATOM 1642 C C . ILE B 1 33 ? 6.969 2.461 -7.848 1 98.81 33 ILE B C 1
ATOM 1644 O O . ILE B 1 33 ? 8.18 2.348 -7.625 1 98.81 33 ILE B O 1
ATOM 1648 N N . ALA B 1 34 ? 6.434 2.605 -9.055 1 98.62 34 ALA B N 1
ATOM 1649 C CA . ALA B 1 34 ? 7.297 2.791 -10.219 1 98.62 34 ALA B CA 1
ATOM 1650 C C . ALA B 1 34 ? 7.82 4.223 -10.289 1 98.62 34 ALA B C 1
ATOM 1652 O O . ALA B 1 34 ? 7.043 5.18 -10.219 1 98.62 34 ALA B O 1
ATOM 1653 N N . VAL B 1 35 ? 9.086 4.371 -10.391 1 98.44 35 VAL B N 1
ATOM 1654 C CA . VAL B 1 35 ? 9.711 5.684 -10.508 1 98.44 35 VAL B CA 1
ATOM 1655 C C . VAL B 1 35 ? 10.648 5.703 -11.719 1 98.44 35 VAL B C 1
ATOM 1657 O O . VAL B 1 35 ? 11.312 4.707 -12.016 1 98.44 35 VAL B O 1
ATOM 1660 N N . ALA B 1 36 ? 10.656 6.828 -12.414 1 96.94 36 ALA B N 1
ATOM 1661 C CA . ALA B 1 36 ? 11.641 6.988 -13.484 1 96.94 36 ALA B CA 1
ATOM 1662 C C . ALA B 1 36 ? 13.047 7.152 -12.922 1 96.94 36 ALA B C 1
ATOM 1664 O O . ALA B 1 36 ? 14.023 6.695 -13.523 1 96.94 36 ALA B O 1
ATOM 1665 N N . ASP B 1 37 ? 13.07 7.805 -11.781 1 96.12 37 ASP B N 1
ATOM 1666 C CA . ASP B 1 37 ? 14.289 8.078 -11.031 1 96.12 37 ASP B CA 1
ATOM 1667 C C . ASP B 1 37 ? 14.023 8.047 -9.531 1 96.12 37 ASP B C 1
ATOM 1669 O O . ASP B 1 37 ? 13.25 8.852 -9.008 1 96.12 37 ASP B O 1
ATOM 1673 N N . ARG B 1 38 ? 14.781 7.164 -8.805 1 96 38 ARG B N 1
ATOM 1674 C CA . ARG B 1 38 ? 14.555 7.012 -7.371 1 96 38 ARG B CA 1
ATOM 1675 C C . ARG B 1 38 ? 14.742 8.336 -6.641 1 96 38 ARG B C 1
ATOM 1677 O O . ARG B 1 38 ? 14.141 8.562 -5.59 1 96 38 ARG B O 1
ATOM 1684 N N . ASP B 1 39 ? 15.469 9.234 -7.145 1 95.94 39 ASP B N 1
ATOM 1685 C CA . ASP B 1 39 ? 15.797 10.484 -6.465 1 95.94 39 ASP B CA 1
ATOM 1686 C C . ASP B 1 39 ? 14.562 11.375 -6.348 1 95.94 39 ASP B C 1
ATOM 1688 O O . ASP B 1 39 ? 14.57 12.344 -5.582 1 95.94 39 ASP B O 1
ATOM 1692 N N . THR B 1 40 ? 13.578 11.055 -7.125 1 93.69 40 THR B N 1
ATOM 1693 C CA . THR B 1 40 ? 12.359 11.844 -7.047 1 93.69 40 THR B CA 1
ATOM 1694 C C . THR B 1 40 ? 11.57 11.508 -5.785 1 93.69 40 THR B C 1
ATOM 1696 O O . THR B 1 40 ? 10.828 12.352 -5.266 1 93.69 40 THR B O 1
ATOM 1699 N N . LEU B 1 41 ? 11.711 10.289 -5.266 1 97.81 41 LEU B N 1
ATOM 1700 C CA . LEU B 1 41 ? 10.828 9.859 -4.184 1 97.81 41 LEU B CA 1
ATOM 1701 C C . LEU B 1 41 ? 11.633 9.406 -2.973 1 97.81 41 LEU B C 1
ATOM 1703 O O . LEU B 1 41 ? 11.18 9.547 -1.833 1 97.81 41 LEU B O 1
ATOM 1707 N N . ALA B 1 42 ? 12.797 8.93 -3.143 1 97.81 42 ALA B N 1
ATOM 1708 C CA . ALA B 1 42 ? 13.617 8.391 -2.062 1 97.81 42 ALA B CA 1
ATOM 1709 C C . ALA B 1 42 ? 13.828 9.422 -0.961 1 97.81 42 ALA B C 1
ATOM 1711 O O . ALA B 1 42 ? 13.609 9.133 0.218 1 97.81 42 ALA B O 1
ATOM 1712 N N . PRO B 1 43 ? 14.18 10.68 -1.262 1 97.62 43 PRO B N 1
ATOM 1713 C CA . PRO B 1 43 ? 14.367 11.672 -0.201 1 97.62 43 PRO B CA 1
ATOM 1714 C C . PRO B 1 43 ? 13.102 11.906 0.616 1 97.62 43 PRO B C 1
ATOM 1716 O O . PRO B 1 43 ? 13.18 12.164 1.821 1 97.62 43 PRO B O 1
ATOM 1719 N N . VAL B 1 44 ? 11.977 11.828 -0.031 1 97.94 44 VAL B N 1
ATOM 1720 C CA . VAL B 1 44 ? 10.711 12.016 0.67 1 97.94 44 VAL B CA 1
ATOM 1721 C C . VAL B 1 44 ? 10.523 10.906 1.699 1 97.94 44 VAL B C 1
ATOM 1723 O O . VAL B 1 44 ? 10.164 11.172 2.852 1 97.94 44 VAL B O 1
ATOM 1726 N N . LEU B 1 45 ? 10.758 9.664 1.252 1 98.25 45 LEU B N 1
ATOM 1727 C CA . LEU B 1 45 ? 10.625 8.531 2.164 1 98.25 45 LEU B CA 1
ATOM 1728 C C . LEU B 1 45 ? 11.609 8.648 3.326 1 98.25 45 LEU B C 1
ATOM 1730 O O . LEU B 1 45 ? 11.258 8.344 4.469 1 98.25 45 LEU B O 1
ATOM 1734 N N . GLU B 1 46 ? 12.742 9.102 3.033 1 97.31 46 GLU B N 1
ATOM 1735 C CA . GLU B 1 46 ? 13.75 9.281 4.078 1 97.31 46 GLU B CA 1
ATOM 1736 C C . GLU B 1 46 ? 13.336 10.375 5.055 1 97.31 46 GLU B C 1
ATOM 1738 O O . GLU B 1 46 ? 13.508 10.227 6.27 1 97.31 46 GLU B O 1
ATOM 1743 N N . LEU B 1 47 ? 12.805 11.43 4.602 1 97 47 LEU B N 1
ATOM 1744 C CA . LEU B 1 47 ? 12.328 12.516 5.453 1 97 47 LEU B CA 1
ATOM 1745 C C . LEU B 1 47 ? 11.172 12.047 6.328 1 97 47 LEU B C 1
ATOM 1747 O O . LEU B 1 47 ? 10.977 12.555 7.434 1 97 47 LEU B O 1
ATOM 1751 N N . LEU B 1 48 ? 10.461 11.055 5.816 1 96.69 48 LEU B N 1
ATOM 1752 C CA . LEU B 1 48 ? 9.352 10.492 6.578 1 96.69 48 LEU B CA 1
ATOM 1753 C C . LEU B 1 48 ? 9.852 9.492 7.613 1 96.69 48 LEU B C 1
ATOM 1755 O O . LEU B 1 48 ? 9.062 8.938 8.375 1 96.69 48 LEU B O 1
ATOM 1759 N N . GLY B 1 49 ? 11.078 9.242 7.602 1 94.19 49 GLY B N 1
ATOM 1760 C CA . GLY B 1 49 ? 11.656 8.312 8.562 1 94.19 49 GLY B CA 1
ATOM 1761 C C . GLY B 1 49 ? 11.906 6.934 7.988 1 94.19 49 GLY B C 1
ATOM 1762 O O . GLY B 1 49 ? 12.133 5.977 8.734 1 94.19 49 GLY B O 1
ATOM 1763 N N . GLY B 1 50 ? 11.836 6.852 6.699 1 96.06 50 GLY B N 1
ATOM 1764 C CA . GLY B 1 50 ? 12.102 5.574 6.055 1 96.06 50 GLY B CA 1
ATOM 1765 C C . GLY B 1 50 ? 13.555 5.148 6.141 1 96.06 50 GLY B C 1
ATOM 1766 O O . GLY B 1 50 ? 14.453 5.977 6.008 1 96.06 50 GLY B O 1
ATOM 1767 N N . GLU B 1 51 ? 13.695 3.873 6.422 1 94.88 51 GLU B N 1
ATOM 1768 C CA . GLU B 1 51 ? 15.023 3.279 6.422 1 94.88 51 GLU B CA 1
ATOM 1769 C C . GLU B 1 51 ? 15.234 2.389 5.203 1 94.88 51 GLU B C 1
ATOM 1771 O O . GLU B 1 51 ? 14.445 1.48 4.945 1 94.88 51 GLU B O 1
ATOM 1776 N N . LEU B 1 52 ? 16.297 2.639 4.461 1 95 52 LEU B N 1
ATOM 1777 C CA . LEU B 1 52 ? 16.656 1.802 3.318 1 95 52 LEU B CA 1
ATOM 1778 C C . LEU B 1 52 ? 17.109 0.422 3.777 1 95 52 LEU B C 1
ATOM 1780 O O . LEU B 1 52 ? 18.047 0.304 4.562 1 95 52 LEU B O 1
ATOM 1784 N N . ILE B 1 53 ? 16.453 -0.616 3.268 1 91.5 53 ILE B N 1
ATOM 1785 C CA . ILE B 1 53 ? 16.797 -1.935 3.779 1 91.5 53 ILE B CA 1
ATOM 1786 C C . ILE B 1 53 ? 17.297 -2.818 2.633 1 91.5 53 ILE B C 1
ATOM 1788 O O . ILE B 1 53 ? 17.906 -3.863 2.861 1 91.5 53 ILE B O 1
ATOM 1792 N N . ALA B 1 54 ? 17 -2.479 1.434 1 91.62 54 ALA B N 1
ATOM 1793 C CA . ALA B 1 54 ? 17.453 -3.266 0.29 1 91.62 54 ALA B CA 1
ATOM 1794 C C . ALA B 1 54 ? 17.547 -2.404 -0.967 1 91.62 54 ALA B C 1
ATOM 1796 O O . ALA B 1 54 ? 16.766 -1.472 -1.146 1 91.62 54 ALA B O 1
ATOM 1797 N N . ASP B 1 55 ? 18.453 -2.615 -1.719 1 94.31 55 ASP B N 1
ATOM 1798 C CA . ASP B 1 55 ? 18.688 -2.074 -3.055 1 94.31 55 ASP B CA 1
ATOM 1799 C C . ASP B 1 55 ? 19.328 -3.121 -3.969 1 94.31 55 ASP B C 1
ATOM 1801 O O . ASP B 1 55 ? 20.531 -3.33 -3.93 1 94.31 55 ASP B O 1
ATOM 1805 N N . GLU B 1 56 ? 18.406 -3.766 -4.793 1 91.31 56 GLU B N 1
ATOM 1806 C CA . GLU B 1 56 ? 18.859 -4.965 -5.492 1 91.31 56 GLU B CA 1
ATOM 1807 C C . GLU B 1 56 ? 18.531 -4.891 -6.98 1 91.31 56 GLU B C 1
ATOM 1809 O O . GLU B 1 56 ? 17.453 -4.438 -7.359 1 91.31 56 GLU B O 1
ATOM 1814 N N . PRO B 1 57 ? 19.453 -5.328 -7.734 1 92.69 57 PRO B N 1
ATOM 1815 C CA . PRO B 1 57 ? 19.172 -5.398 -9.172 1 92.69 57 PRO B CA 1
ATOM 1816 C C . PR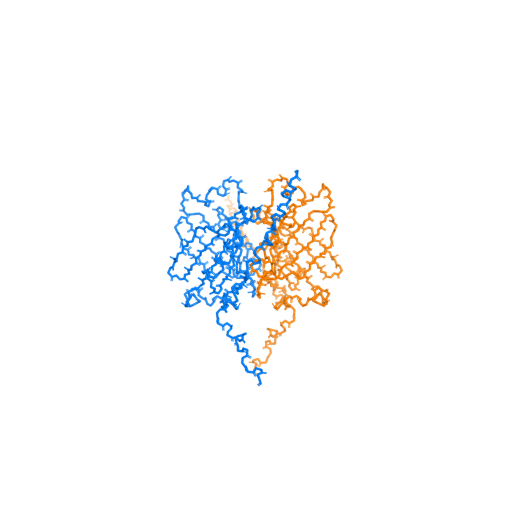O B 1 57 ? 18.328 -6.605 -9.547 1 92.69 57 PRO B C 1
ATOM 1818 O O . PRO B 1 57 ? 18.359 -7.633 -8.859 1 92.69 57 PRO B O 1
ATOM 1821 N N . ALA B 1 58 ? 17.5 -6.434 -10.539 1 90.38 58 ALA B N 1
ATOM 1822 C CA . ALA B 1 58 ? 16.781 -7.488 -11.242 1 90.38 58 ALA B CA 1
ATOM 1823 C C . ALA B 1 58 ? 16.906 -7.328 -12.75 1 90.38 58 ALA B C 1
ATOM 1825 O O . ALA B 1 58 ? 17.719 -6.531 -13.227 1 90.38 58 ALA B O 1
ATOM 1826 N N . ASP B 1 59 ? 16.266 -8.219 -13.453 1 89.81 59 ASP B N 1
ATOM 1827 C CA . ASP B 1 59 ? 16.312 -8.133 -14.906 1 89.81 59 ASP B CA 1
ATOM 1828 C C . ASP B 1 59 ? 15.531 -6.93 -15.414 1 89.81 59 ASP B C 1
ATOM 1830 O O . ASP B 1 59 ? 14.297 -6.934 -15.398 1 89.81 59 ASP B O 1
ATOM 1834 N N . GLY B 1 60 ? 16.25 -5.867 -15.805 1 94.38 60 GLY B N 1
ATOM 1835 C CA . GLY B 1 60 ? 15.648 -4.703 -16.438 1 94.38 60 GLY B CA 1
ATOM 1836 C C . GLY B 1 60 ? 15.188 -3.654 -15.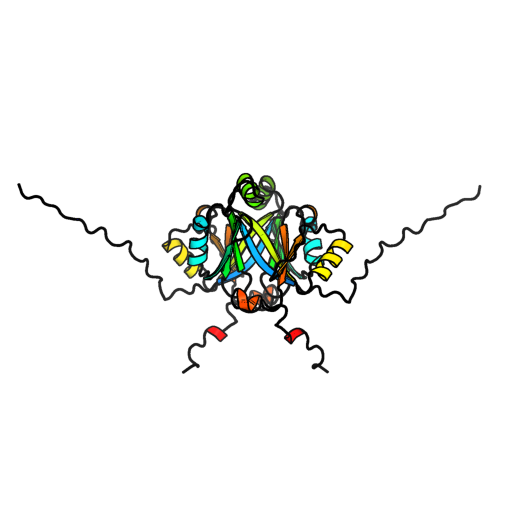445 1 94.38 60 GLY B C 1
ATOM 1837 O O . GLY B 1 60 ? 14.672 -2.604 -15.836 1 94.38 60 GLY B O 1
ATOM 1838 N N . PHE B 1 61 ? 15.289 -3.941 -14.203 1 95.81 61 PHE B N 1
ATOM 1839 C CA . PHE B 1 61 ? 14.922 -2.953 -13.195 1 95.81 61 PHE B CA 1
ATOM 1840 C C . PHE B 1 61 ? 15.641 -3.227 -11.883 1 95.81 61 PHE B C 1
ATOM 1842 O O . PHE B 1 61 ? 16.406 -4.188 -11.773 1 95.81 61 PHE B O 1
ATOM 1849 N N . ARG B 1 62 ? 15.57 -2.336 -10.984 1 96.25 62 ARG B N 1
ATOM 1850 C CA . ARG B 1 62 ? 16.031 -2.52 -9.617 1 96.25 62 ARG B CA 1
ATOM 1851 C C . ARG B 1 62 ? 14.922 -2.236 -8.617 1 96.25 62 ARG B C 1
ATOM 1853 O O . ARG B 1 62 ? 14.047 -1.411 -8.875 1 96.25 62 ARG B O 1
ATOM 1860 N N . TRP B 1 63 ? 14.938 -2.977 -7.598 1 95.38 63 TRP B N 1
ATOM 1861 C CA . TRP B 1 63 ? 13.977 -2.715 -6.527 1 95.38 63 TRP B CA 1
ATOM 1862 C C . TRP B 1 63 ? 14.688 -2.229 -5.27 1 95.38 63 TRP B C 1
ATOM 1864 O O . TRP B 1 63 ? 15.766 -2.725 -4.926 1 95.38 63 TRP B O 1
ATOM 1874 N N . ILE B 1 64 ? 14.195 -1.143 -4.691 1 96.81 64 ILE B N 1
ATOM 1875 C CA . ILE B 1 64 ? 14.695 -0.415 -3.531 1 96.81 64 ILE B CA 1
ATOM 1876 C C . ILE B 1 64 ? 13.625 -0.385 -2.438 1 96.81 64 ILE B C 1
ATOM 1878 O O . ILE B 1 64 ? 12.547 0.178 -2.633 1 96.81 64 ILE B O 1
ATOM 1882 N N . GLN B 1 65 ? 13.953 -0.928 -1.295 1 96.06 65 GLN B N 1
ATOM 1883 C CA . GLN B 1 65 ? 12.898 -1.095 -0.299 1 96.06 65 GLN B CA 1
ATOM 1884 C C . GLN B 1 65 ? 13.18 -0.262 0.948 1 96.06 65 GLN B C 1
ATOM 1886 O O . GLN B 1 65 ? 14.32 -0.204 1.414 1 96.06 65 GLN B O 1
ATOM 1891 N N . TYR B 1 66 ? 12.141 0.375 1.441 1 96 66 TYR B N 1
ATOM 1892 C CA . TYR B 1 66 ? 12.18 1.189 2.65 1 96 66 TYR B CA 1
ATOM 1893 C C . TYR B 1 66 ? 11.234 0.643 3.709 1 96 66 TYR B C 1
ATOM 1895 O O . TYR B 1 66 ? 10.109 0.246 3.396 1 96 66 TYR B O 1
ATOM 1903 N N . GLU B 1 67 ? 11.711 0.6 4.887 1 93.94 67 GLU B N 1
ATOM 1904 C CA . GLU B 1 67 ? 10.867 0.338 6.047 1 93.94 67 GLU B CA 1
ATOM 1905 C C . GLU B 1 67 ? 10.438 1.638 6.723 1 93.94 67 GLU B C 1
ATOM 1907 O O . GLU B 1 67 ? 11.266 2.514 6.977 1 93.94 67 GLU B O 1
ATOM 1912 N N . LEU B 1 68 ? 9.195 1.83 6.895 1 94.75 68 LEU B N 1
ATOM 1913 C CA . LEU B 1 68 ? 8.625 2.902 7.703 1 94.75 68 LEU B CA 1
ATOM 1914 C C . LEU B 1 68 ? 7.828 2.334 8.875 1 94.75 68 LEU B C 1
ATOM 1916 O O . LEU B 1 68 ? 6.672 1.941 8.703 1 94.75 68 LEU B O 1
ATOM 1920 N N . GLY B 1 69 ? 8.453 2.285 10.008 1 90.94 69 GLY B N 1
ATOM 1921 C CA . GLY B 1 69 ? 7.805 1.679 11.164 1 90.94 69 GLY B CA 1
ATOM 1922 C C . GLY B 1 69 ? 7.758 0.164 11.086 1 90.94 69 GLY B C 1
ATOM 1923 O O . GLY B 1 69 ? 8.742 -0.475 10.703 1 90.94 69 GLY B O 1
ATOM 1924 N N . ASP B 1 70 ? 6.629 -0.404 11.539 1 85.94 70 ASP B N 1
ATOM 1925 C CA . ASP B 1 70 ? 6.645 -1.839 11.805 1 85.94 70 ASP B CA 1
ATOM 1926 C C . ASP B 1 70 ? 5.566 -2.559 11 1 85.94 70 ASP B C 1
ATOM 1928 O O . ASP B 1 70 ? 5.223 -3.705 11.297 1 85.94 70 ASP B O 1
ATOM 1932 N N . LEU B 1 71 ? 5.016 -1.909 10.047 1 90.62 71 LEU B N 1
ATOM 1933 C CA . LEU B 1 71 ? 4.012 -2.545 9.195 1 90.62 71 LEU B CA 1
ATOM 1934 C C . LEU B 1 71 ? 4.555 -2.779 7.793 1 90.62 71 LEU B C 1
ATOM 1936 O O . LEU B 1 71 ? 5.688 -3.232 7.629 1 90.62 71 LEU B O 1
ATOM 1940 N N . SER B 1 72 ? 3.727 -2.65 6.785 1 94.31 72 SER B N 1
ATOM 1941 C CA . SER B 1 72 ? 4.148 -2.916 5.414 1 94.31 72 SER B CA 1
ATOM 1942 C C . SER B 1 72 ? 5.25 -1.954 4.98 1 94.31 72 SER B C 1
ATOM 1944 O O . SER B 1 72 ? 5.496 -0.942 5.641 1 94.31 72 SER B O 1
ATOM 1946 N N . ARG B 1 73 ? 5.898 -2.289 3.902 1 96.62 73 ARG B N 1
ATOM 1947 C CA . ARG B 1 73 ? 7.039 -1.531 3.398 1 96.62 73 ARG B CA 1
ATOM 1948 C C . ARG B 1 73 ? 6.688 -0.815 2.1 1 96.62 73 ARG B C 1
ATOM 1950 O O . ARG B 1 73 ? 5.625 -1.048 1.523 1 96.62 73 ARG B O 1
ATOM 1957 N N . ILE B 1 74 ? 7.57 0.112 1.765 1 98.25 74 ILE B N 1
ATOM 1958 C CA . ILE B 1 74 ? 7.488 0.766 0.464 1 98.25 74 ILE B CA 1
ATOM 1959 C C . ILE B 1 74 ? 8.656 0.325 -0.411 1 98.25 74 ILE B C 1
ATOM 1961 O O . ILE B 1 74 ? 9.805 0.285 0.047 1 98.25 74 ILE B O 1
ATOM 1965 N N . GLU B 1 75 ? 8.352 -0.021 -1.61 1 98.19 75 GLU B N 1
ATOM 1966 C CA . GLU B 1 75 ? 9.367 -0.417 -2.586 1 98.19 75 GLU B CA 1
ATOM 1967 C C . GLU B 1 75 ? 9.352 0.503 -3.803 1 98.19 75 GLU B C 1
ATOM 1969 O O . GLU B 1 75 ? 8.289 0.758 -4.383 1 98.19 75 GLU B O 1
ATOM 1974 N N . LEU B 1 76 ? 10.484 1.059 -4.125 1 98.56 76 LEU B N 1
ATOM 1975 C CA . LEU B 1 76 ? 10.656 1.736 -5.402 1 98.56 76 LEU B CA 1
ATOM 1976 C C . LEU B 1 76 ? 11.203 0.778 -6.457 1 98.56 76 LEU B C 1
ATOM 1978 O O . LEU B 1 76 ? 12.148 0.032 -6.191 1 98.56 76 LEU B O 1
ATOM 1982 N N . ILE B 1 77 ? 10.555 0.722 -7.605 1 98.25 77 ILE B N 1
ATOM 1983 C CA . ILE B 1 77 ? 11.078 -0.028 -8.742 1 98.25 77 ILE B CA 1
ATOM 1984 C C . ILE B 1 77 ? 11.477 0.935 -9.859 1 98.25 77 ILE B C 1
ATOM 1986 O O . ILE B 1 77 ? 10.672 1.761 -10.289 1 98.25 77 ILE B O 1
ATOM 1990 N N . GLU B 1 78 ? 12.711 0.855 -10.211 1 98.44 78 GLU B N 1
ATOM 1991 C CA . GLU B 1 78 ? 13.359 1.774 -11.148 1 98.44 78 GLU B CA 1
ATOM 1992 C C . GLU B 1 78 ? 13.93 1.028 -12.352 1 98.44 78 GLU B C 1
ATOM 1994 O O . GLU B 1 78 ? 14.688 0.075 -12.195 1 98.44 78 GLU B O 1
ATOM 1999 N N . PRO B 1 79 ? 13.508 1.455 -13.57 1 98 79 PRO B N 1
ATOM 2000 C CA . PRO B 1 79 ? 14.047 0.76 -14.75 1 98 79 PRO B CA 1
ATOM 2001 C C . PRO B 1 79 ? 15.547 0.956 -14.914 1 98 79 PRO B C 1
ATOM 2003 O O . PRO B 1 79 ? 16.078 2.035 -14.617 1 98 79 PRO B O 1
ATOM 2006 N N . THR B 1 80 ? 16.172 -0.123 -15.367 1 97.62 80 THR B N 1
ATOM 2007 C CA . THR B 1 80 ? 17.609 -0.059 -15.633 1 97.62 80 THR B CA 1
ATOM 2008 C C . THR B 1 80 ? 17.891 -0.393 -17.094 1 97.62 80 THR B C 1
ATOM 2010 O O . THR B 1 80 ? 19.062 -0.497 -17.5 1 97.62 80 THR B O 1
ATOM 2013 N N . ALA B 1 81 ? 16.922 -0.675 -17.859 1 96.62 81 ALA B N 1
ATOM 2014 C CA . ALA B 1 81 ? 17 -0.954 -19.297 1 96.62 81 ALA B CA 1
ATOM 2015 C C . ALA B 1 81 ? 15.789 -0.393 -20.031 1 96.62 81 ALA B C 1
ATOM 2017 O O . ALA B 1 81 ? 14.742 -0.148 -19.422 1 96.62 81 ALA B O 1
ATOM 2018 N N . PRO B 1 82 ? 15.938 -0.188 -21.312 1 95.56 82 PRO B N 1
ATOM 2019 C CA . PRO B 1 82 ? 14.797 0.281 -22.109 1 95.56 82 PRO B CA 1
ATOM 2020 C C . PRO B 1 82 ? 13.844 -0.849 -22.5 1 95.56 82 PRO B C 1
ATOM 2022 O O . PRO B 1 82 ? 14.188 -2.025 -22.344 1 95.56 82 PRO B O 1
ATOM 2025 N N . ASP B 1 83 ? 12.633 -0.443 -22.891 1 93.44 83 ASP B N 1
ATOM 2026 C CA . ASP B 1 83 ? 11.664 -1.34 -23.516 1 93.44 83 ASP B CA 1
ATOM 2027 C C . ASP B 1 83 ? 11.32 -2.508 -22.594 1 93.44 83 ASP B C 1
ATOM 2029 O O . ASP B 1 83 ? 11.391 -3.67 -23 1 93.44 83 ASP B O 1
ATOM 2033 N N . THR B 1 84 ? 11.016 -2.166 -21.328 1 93 84 THR B N 1
ATOM 2034 C CA . THR B 1 84 ? 10.562 -3.137 -20.328 1 93 84 THR B CA 1
ATOM 2035 C C . THR B 1 84 ? 9.125 -2.855 -19.922 1 93 84 THR B C 1
ATOM 2037 O O . THR B 1 84 ? 8.547 -1.835 -20.312 1 93 84 THR B O 1
ATOM 2040 N N . PHE B 1 85 ? 8.523 -3.791 -19.203 1 91.38 85 PHE B N 1
ATOM 2041 C CA . PHE B 1 85 ? 7.195 -3.574 -18.641 1 91.38 85 PHE B CA 1
ATOM 2042 C C . PHE B 1 85 ? 7.152 -2.287 -17.828 1 91.38 85 PHE B C 1
ATOM 2044 O O . PHE B 1 85 ? 6.148 -1.571 -17.844 1 91.38 85 PHE B O 1
ATOM 2051 N N . LEU B 1 86 ? 8.242 -2.057 -17.219 1 96.12 86 LEU B N 1
ATOM 2052 C CA . LEU B 1 86 ? 8.305 -0.915 -16.312 1 96.12 86 LEU B CA 1
ATOM 2053 C C . LEU B 1 86 ? 8.398 0.393 -17.094 1 96.12 86 LEU B C 1
ATOM 2055 O O . LEU B 1 86 ? 7.738 1.376 -16.75 1 96.12 86 LEU B O 1
ATOM 2059 N N . THR B 1 87 ? 9.234 0.426 -18.172 1 97.31 87 THR B N 1
ATOM 2060 C CA . THR B 1 87 ? 9.289 1.628 -18.984 1 97.31 87 THR B CA 1
ATOM 2061 C C . THR B 1 87 ? 7.949 1.873 -19.672 1 97.31 87 THR B C 1
ATOM 2063 O O . THR B 1 87 ? 7.535 3.021 -19.844 1 97.31 87 THR B O 1
ATOM 2066 N N . ASP B 1 88 ? 7.242 0.844 -20.062 1 96.19 88 ASP B N 1
ATOM 2067 C CA . ASP B 1 88 ? 5.91 0.98 -20.641 1 96.19 88 ASP B CA 1
ATOM 2068 C C . ASP B 1 88 ? 4.941 1.603 -19.641 1 96.19 88 ASP B C 1
ATOM 2070 O O . ASP B 1 88 ? 4.16 2.492 -19.984 1 96.19 88 ASP B O 1
ATOM 2074 N N . PHE B 1 89 ? 5.012 1.109 -18.438 1 96.81 89 PHE B N 1
ATOM 2075 C CA . PHE B 1 89 ? 4.168 1.648 -17.375 1 96.81 89 PHE B CA 1
ATOM 2076 C C . PHE B 1 89 ? 4.438 3.135 -17.172 1 96.81 89 PHE B C 1
ATOM 2078 O O . PHE B 1 89 ? 3.504 3.939 -17.125 1 96.81 89 PHE B O 1
ATOM 2085 N N . LEU B 1 90 ? 5.629 3.494 -17.078 1 97.56 90 LEU B N 1
ATOM 2086 C CA . LEU B 1 90 ? 6.027 4.871 -16.797 1 97.56 90 LEU B CA 1
ATOM 2087 C C . LEU B 1 90 ? 5.645 5.789 -17.953 1 97.56 90 LEU B C 1
ATOM 2089 O O . LEU B 1 90 ? 5.273 6.945 -17.734 1 97.56 90 LEU B O 1
ATOM 2093 N N . ASP B 1 91 ? 5.762 5.285 -19.188 1 96.88 91 ASP B N 1
ATOM 2094 C CA . ASP B 1 91 ? 5.371 6.062 -20.359 1 96.88 91 ASP B CA 1
ATOM 2095 C C . ASP B 1 91 ? 3.875 6.375 -20.328 1 96.88 91 ASP B C 1
ATOM 2097 O O . ASP B 1 91 ? 3.459 7.469 -20.719 1 96.88 91 ASP B O 1
ATOM 2101 N N . ARG B 1 92 ? 3.146 5.441 -19.844 1 94.69 92 ARG B N 1
ATOM 2102 C CA . ARG B 1 92 ? 1.694 5.57 -19.859 1 94.69 92 ARG B CA 1
ATOM 2103 C C . ARG B 1 92 ? 1.204 6.383 -18.672 1 94.69 92 ARG B C 1
ATOM 2105 O O . ARG B 1 92 ? 0.261 7.168 -18.797 1 94.69 92 ARG B O 1
ATOM 2112 N N . ASN B 1 93 ? 1.897 6.227 -17.5 1 94.19 93 ASN B N 1
ATOM 2113 C CA . ASN B 1 93 ? 1.293 6.711 -16.266 1 94.19 93 ASN B CA 1
ATOM 2114 C C . ASN B 1 93 ? 2.191 7.723 -15.555 1 94.19 93 ASN B C 1
ATOM 2116 O O . ASN B 1 93 ? 1.734 8.461 -14.68 1 94.19 93 ASN B O 1
ATOM 2120 N N . GLY B 1 94 ? 3.443 7.793 -15.969 1 95.81 94 GLY B N 1
ATOM 2121 C CA . GLY B 1 94 ? 4.414 8.461 -15.117 1 95.81 94 GLY B CA 1
ATOM 2122 C C . GLY B 1 94 ? 4.664 7.723 -13.812 1 95.81 94 GLY B C 1
ATOM 2123 O O . GLY B 1 94 ? 4.27 6.562 -13.664 1 95.81 94 GLY B O 1
ATOM 2124 N N . THR B 1 95 ? 5.434 8.344 -12.938 1 96.75 95 THR B N 1
ATOM 2125 C CA . THR B 1 95 ? 5.637 7.805 -11.602 1 96.75 95 THR B CA 1
ATOM 2126 C C . THR B 1 95 ? 4.301 7.535 -10.914 1 96.75 95 THR B C 1
ATOM 2128 O O . THR B 1 95 ? 3.4 8.375 -10.953 1 96.75 95 THR B O 1
ATOM 2131 N N . GLY B 1 96 ? 4.199 6.309 -10.328 1 97.56 96 GLY B N 1
ATOM 2132 C CA . GLY B 1 96 ? 2.908 5.984 -9.734 1 97.56 96 GLY B CA 1
ATOM 2133 C C . GLY B 1 96 ? 2.896 4.637 -9.039 1 97.56 96 GLY B C 1
ATOM 2134 O O . GLY B 1 96 ? 3.848 3.861 -9.156 1 97.56 96 GLY B O 1
ATOM 2135 N N . PHE B 1 97 ? 1.86 4.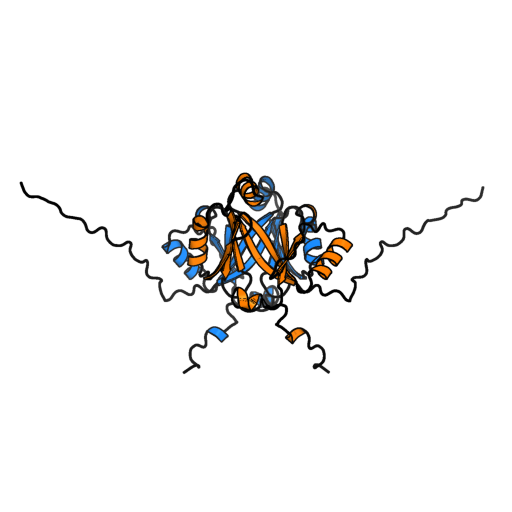441 -8.234 1 98.5 97 PHE B N 1
ATOM 2136 C CA . PHE B 1 97 ? 1.669 3.15 -7.582 1 98.5 97 PHE B CA 1
ATOM 2137 C C . PHE B 1 97 ? 1.516 2.041 -8.617 1 98.5 97 PHE B C 1
ATOM 2139 O O . PHE B 1 97 ? 0.667 2.127 -9.508 1 98.5 97 PHE B O 1
ATOM 2146 N N . HIS B 1 98 ? 2.35 0.984 -8.469 1 98.38 98 HIS B N 1
ATOM 2147 C CA . HIS B 1 98 ? 2.414 -0.054 -9.492 1 98.38 98 HIS B CA 1
ATOM 2148 C C . HIS B 1 98 ? 1.692 -1.319 -9.039 1 98.38 98 HIS B C 1
ATOM 2150 O O . HIS B 1 98 ? 0.918 -1.903 -9.805 1 98.38 98 HIS B O 1
ATOM 2156 N N . HIS B 1 99 ? 1.998 -1.788 -7.816 1 98.69 99 HIS B N 1
ATOM 2157 C CA . HIS B 1 99 ? 1.368 -3.006 -7.32 1 98.69 99 HIS B CA 1
ATOM 2158 C C . HIS B 1 99 ? 1.372 -3.047 -5.793 1 98.69 99 HIS B C 1
ATOM 2160 O O . HIS B 1 99 ? 2.07 -2.26 -5.148 1 98.69 99 HIS B O 1
ATOM 2166 N N . VAL B 1 100 ? 0.523 -3.877 -5.227 1 98.69 100 VAL B N 1
ATOM 2167 C CA . VAL B 1 100 ? 0.616 -4.316 -3.836 1 98.69 100 VAL B CA 1
ATOM 2168 C C . VAL B 1 100 ? 1.06 -5.773 -3.783 1 98.69 100 VAL B C 1
ATOM 2170 O O . VAL B 1 100 ? 0.566 -6.609 -4.547 1 98.69 100 VAL B O 1
ATOM 2173 N N . THR B 1 101 ? 1.998 -6.039 -2.904 1 98.25 101 THR B N 1
ATOM 2174 C CA . THR B 1 101 ? 2.479 -7.406 -2.729 1 98.25 101 THR B CA 1
ATOM 2175 C C . THR B 1 101 ? 1.901 -8.023 -1.457 1 98.25 101 THR B C 1
ATOM 2177 O O . THR B 1 101 ? 1.981 -7.426 -0.38 1 98.25 101 THR B O 1
ATOM 2180 N N . PHE B 1 102 ? 1.373 -9.195 -1.627 1 97.81 102 PHE B N 1
ATOM 2181 C CA . PHE B 1 102 ? 0.966 -10.031 -0.502 1 97.81 102 PHE B CA 1
ATOM 2182 C C . PHE B 1 102 ? 1.971 -11.156 -0.266 1 97.81 102 PHE B C 1
ATOM 2184 O O . PHE B 1 102 ? 2.242 -11.945 -1.167 1 97.81 102 PHE B O 1
ATOM 2191 N N . GLU B 1 103 ? 2.484 -11.133 0.924 1 95.62 103 GLU B N 1
ATOM 2192 C CA . GLU B 1 103 ? 3.205 -12.328 1.339 1 95.62 103 GLU B CA 1
ATOM 2193 C C . GLU B 1 103 ? 2.242 -13.461 1.685 1 95.62 103 GLU B C 1
ATOM 2195 O O . GLU B 1 103 ? 1.264 -13.258 2.406 1 95.62 103 GLU B O 1
ATOM 2200 N N . VAL B 1 104 ? 2.541 -14.617 1.161 1 95.56 104 VAL B N 1
ATOM 2201 C CA . VAL B 1 104 ? 1.679 -15.758 1.423 1 95.56 104 VAL B CA 1
ATOM 2202 C C . VAL B 1 104 ? 2.508 -16.906 1.986 1 95.56 104 VAL B C 1
ATOM 2204 O O . VAL B 1 104 ? 3.701 -17.031 1.697 1 95.56 104 VAL B O 1
ATOM 2207 N N . ALA B 1 105 ? 1.845 -17.734 2.76 1 92 105 ALA B N 1
ATOM 2208 C CA . ALA B 1 105 ? 2.537 -18.844 3.389 1 92 105 ALA B CA 1
ATOM 2209 C C . ALA B 1 105 ? 2.762 -19.984 2.391 1 92 105 ALA B C 1
ATOM 2211 O O . ALA B 1 105 ? 3.781 -20.672 2.449 1 92 105 ALA B O 1
ATOM 2212 N N . ALA B 1 106 ? 1.739 -20.219 1.505 1 93.94 106 ALA B N 1
ATOM 2213 C CA . ALA B 1 106 ? 1.796 -21.266 0.494 1 93.94 106 ALA B CA 1
ATOM 2214 C C . ALA B 1 106 ? 1.255 -20.766 -0.844 1 93.94 106 ALA B C 1
ATOM 2216 O O . ALA B 1 106 ? 0.047 -20.828 -1.089 1 93.94 106 ALA B O 1
ATOM 2217 N N . ILE B 1 107 ? 2.191 -20.453 -1.694 1 96.69 107 ILE B N 1
ATOM 2218 C CA . ILE B 1 107 ? 1.791 -19.766 -2.914 1 96.69 107 ILE B CA 1
ATOM 2219 C C . ILE B 1 107 ? 1.009 -20.703 -3.816 1 96.69 107 ILE B C 1
ATOM 2221 O O . ILE B 1 107 ? 0.052 -20.297 -4.477 1 96.69 107 ILE B O 1
ATOM 2225 N N . ASP B 1 108 ? 1.384 -21.984 -3.838 1 97.06 108 ASP B N 1
ATOM 2226 C CA . ASP B 1 108 ? 0.662 -22.938 -4.668 1 97.06 108 ASP B CA 1
ATOM 2227 C C . ASP B 1 108 ? -0.785 -23.094 -4.203 1 97.06 108 ASP B C 1
ATOM 2229 O O . ASP B 1 108 ? -1.701 -23.172 -5.023 1 97.06 108 ASP B O 1
ATOM 2233 N N . ASP B 1 109 ? -0.978 -23.078 -2.938 1 96.81 109 ASP B N 1
ATOM 2234 C CA . ASP B 1 109 ? -2.32 -23.188 -2.375 1 96.81 109 ASP B CA 1
ATOM 2235 C C . ASP B 1 109 ? -3.154 -21.953 -2.717 1 96.81 109 ASP B C 1
ATOM 2237 O O . ASP B 1 109 ? -4.316 -22.062 -3.105 1 96.81 109 ASP B O 1
ATOM 2241 N N . VAL B 1 110 ? -2.57 -20.812 -2.566 1 97.31 110 VAL B N 1
ATOM 2242 C CA . VAL B 1 110 ? -3.289 -19.578 -2.82 1 97.31 110 VAL B CA 1
ATOM 2243 C C . VAL B 1 110 ? -3.629 -19.469 -4.305 1 97.31 110 VAL B C 1
ATOM 2245 O O . VAL B 1 110 ? -4.758 -19.125 -4.668 1 97.31 110 VAL B O 1
ATOM 2248 N N . VAL B 1 111 ? -2.723 -19.797 -5.141 1 97.88 111 VAL B N 1
ATOM 2249 C CA . VAL B 1 111 ? -2.949 -19.75 -6.582 1 97.88 111 VAL B CA 1
ATOM 2250 C C . VAL B 1 111 ? -4.066 -20.719 -6.969 1 97.88 111 VAL B C 1
ATOM 2252 O O . VAL B 1 111 ? -4.98 -20.359 -7.715 1 97.88 111 VAL B O 1
ATOM 2255 N N . ALA B 1 112 ? -3.959 -21.922 -6.457 1 97.62 112 ALA B N 1
ATOM 2256 C CA . ALA B 1 112 ? -4.992 -22.906 -6.754 1 97.62 112 ALA B CA 1
ATOM 2257 C C . ALA B 1 112 ? -6.363 -22.422 -6.293 1 97.62 112 ALA B C 1
ATOM 2259 O O . ALA B 1 112 ? -7.348 -22.531 -7.023 1 97.62 112 ALA B O 1
ATOM 2260 N N . HIS B 1 113 ? -6.379 -21.875 -5.172 1 97.5 113 HIS B N 1
ATOM 2261 C CA . HIS B 1 113 ? -7.617 -21.359 -4.602 1 97.5 113 HIS B CA 1
ATOM 2262 C C . HIS B 1 113 ? -8.211 -20.266 -5.48 1 97.5 113 HIS B C 1
ATOM 2264 O O . HIS B 1 113 ? -9.406 -20.297 -5.781 1 97.5 113 HIS B O 1
ATOM 2270 N N . LEU B 1 114 ? -7.426 -19.328 -5.875 1 97.75 114 LEU B N 1
ATOM 2271 C CA . LEU B 1 114 ? -7.891 -18.219 -6.707 1 97.75 114 LEU B CA 1
ATOM 2272 C C . LEU B 1 114 ? -8.375 -18.734 -8.062 1 97.75 114 LEU B C 1
ATOM 2274 O O . LEU B 1 114 ? -9.406 -18.281 -8.57 1 97.75 114 LEU B O 1
ATOM 2278 N N . ARG B 1 115 ? -7.668 -19.641 -8.617 1 97.25 115 ARG B N 1
ATOM 2279 C CA . ARG B 1 115 ? -8.055 -20.188 -9.914 1 97.25 115 ARG B CA 1
ATOM 2280 C C . ARG B 1 115 ? -9.375 -20.938 -9.812 1 97.25 115 ARG B C 1
ATOM 2282 O O . ARG B 1 115 ? -10.203 -20.875 -10.719 1 97.25 115 ARG B O 1
ATOM 2289 N N . ASP B 1 116 ? -9.531 -21.656 -8.766 1 96.75 116 ASP B N 1
ATOM 2290 C CA . ASP B 1 116 ? -10.781 -22.375 -8.516 1 96.75 116 ASP B CA 1
ATOM 2291 C C . ASP B 1 116 ? -11.969 -21.422 -8.492 1 96.75 116 ASP B C 1
ATOM 2293 O O . ASP B 1 116 ? -13.109 -21.844 -8.664 1 96.75 116 ASP B O 1
ATOM 2297 N N . HIS B 1 117 ? -11.711 -20.219 -8.25 1 96.94 117 HIS B N 1
ATOM 2298 C CA . HIS B 1 117 ? -12.766 -19.219 -8.203 1 96.94 117 HIS B CA 1
ATOM 2299 C C . HIS B 1 117 ? -12.695 -18.281 -9.398 1 96.94 117 HIS B C 1
ATOM 2301 O O . HIS B 1 117 ? -13.125 -17.125 -9.32 1 96.94 117 HIS B O 1
ATOM 2307 N N . ASP B 1 118 ? -11.977 -18.641 -10.398 1 96.44 118 ASP B N 1
ATOM 2308 C CA . ASP B 1 118 ? -11.984 -18.062 -11.734 1 96.44 118 ASP B CA 1
ATOM 2309 C C . ASP B 1 118 ? -11.211 -16.75 -11.773 1 96.44 118 ASP B C 1
ATOM 2311 O O . ASP B 1 118 ? -11.516 -15.867 -12.578 1 96.44 118 ASP B O 1
ATOM 2315 N N . LEU B 1 119 ? -10.367 -16.562 -10.859 1 97.5 119 LEU B N 1
ATOM 2316 C CA . LEU B 1 119 ? -9.453 -15.438 -10.953 1 97.5 119 LEU B CA 1
ATOM 2317 C C . LEU B 1 119 ? -8.234 -15.797 -11.805 1 97.5 119 LEU B C 1
ATOM 2319 O O . LEU B 1 119 ? -7.738 -16.922 -11.734 1 97.5 119 LEU B O 1
ATOM 2323 N N . ARG B 1 120 ? -7.84 -14.859 -12.594 1 97.25 120 ARG B N 1
ATOM 2324 C CA . ARG B 1 120 ? -6.691 -15.055 -13.477 1 97.25 120 ARG B CA 1
ATOM 2325 C C . ARG B 1 120 ? -5.383 -14.75 -12.75 1 97.25 120 ARG B C 1
ATOM 2327 O O . ARG B 1 120 ? -5.148 -13.617 -12.32 1 97.25 120 ARG B O 1
ATOM 2334 N N . VAL B 1 121 ? -4.539 -15.75 -12.57 1 98.25 121 VAL B N 1
ATOM 2335 C CA . VAL B 1 121 ? -3.211 -15.617 -11.977 1 98.25 121 VAL B CA 1
ATOM 2336 C C . VAL B 1 121 ? -2.143 -15.891 -13.039 1 98.25 121 VAL B C 1
ATOM 2338 O O . VAL B 1 121 ? -2.197 -16.906 -13.734 1 98.25 121 VAL B O 1
ATOM 2341 N N . VAL B 1 122 ? -1.169 -14.945 -13.133 1 96.38 122 VAL B N 1
ATOM 2342 C CA . VAL B 1 122 ? -0.23 -15 -14.25 1 96.38 122 VAL B CA 1
ATOM 2343 C C . VAL B 1 122 ? 1.194 -14.805 -13.734 1 96.38 122 VAL B C 1
ATOM 2345 O O . VAL B 1 122 ? 1.401 -14.531 -12.555 1 96.38 122 VAL B O 1
ATOM 2348 N N . ASP B 1 123 ? 2.193 -15.016 -14.609 1 95.19 123 ASP B N 1
ATOM 2349 C CA . ASP B 1 123 ? 3.611 -14.719 -14.422 1 95.19 123 ASP B CA 1
ATOM 2350 C C . ASP B 1 123 ? 4.156 -15.422 -13.18 1 95.19 123 ASP B C 1
ATOM 2352 O O . ASP B 1 123 ? 4.852 -14.805 -12.367 1 95.19 123 ASP B O 1
ATOM 2356 N N . ARG B 1 124 ? 3.75 -16.641 -13.016 1 95.81 124 ARG B N 1
ATOM 2357 C CA . ARG B 1 124 ? 4.312 -17.469 -11.953 1 95.81 124 ARG B CA 1
ATOM 2358 C C . ARG B 1 124 ? 5.797 -17.734 -12.188 1 95.81 124 ARG B C 1
ATOM 2360 O O . ARG B 1 124 ? 6.203 -18.094 -13.289 1 95.81 124 ARG B O 1
ATOM 2367 N N . ALA B 1 125 ? 6.605 -17.438 -11.172 1 94.62 125 ALA B N 1
ATOM 2368 C CA . ALA B 1 125 ? 8.047 -17.641 -11.297 1 94.62 125 ALA B CA 1
ATOM 2369 C C . ALA B 1 125 ? 8.656 -18.094 -9.969 1 94.62 125 ALA B C 1
ATOM 2371 O O . ALA B 1 125 ? 8.219 -17.672 -8.898 1 94.62 125 ALA B O 1
ATOM 2372 N N . ASP B 1 126 ? 9.625 -18.953 -10.07 1 93.88 126 ASP B N 1
ATOM 2373 C CA . ASP B 1 126 ? 10.422 -19.375 -8.93 1 93.88 126 ASP B CA 1
ATOM 2374 C C . ASP B 1 126 ? 11.82 -18.766 -8.977 1 93.88 126 ASP B C 1
ATOM 2376 O O . ASP B 1 126 ? 12.586 -19.031 -9.906 1 93.88 126 ASP B O 1
ATOM 2380 N N . HIS B 1 127 ? 12.07 -17.922 -8.008 1 88.88 127 HIS B N 1
ATOM 2381 C CA . HIS B 1 127 ? 13.414 -17.375 -7.844 1 88.88 127 HIS B CA 1
ATOM 2382 C C . HIS B 1 127 ? 14.172 -18.125 -6.75 1 88.88 127 HIS B C 1
ATOM 2384 O O . HIS B 1 127 ? 13.641 -19.047 -6.137 1 88.88 127 HIS B O 1
ATOM 2390 N N . GLU B 1 128 ? 15.445 -17.797 -6.586 1 84.94 128 GLU B N 1
ATOM 2391 C CA . GLU B 1 128 ? 16.297 -18.484 -5.621 1 84.94 128 GLU B CA 1
ATOM 2392 C C . GLU B 1 128 ? 15.758 -18.328 -4.199 1 84.94 128 GLU B C 1
ATOM 2394 O O . GLU B 1 128 ? 15.719 -19.281 -3.432 1 84.94 128 GLU B O 1
ATOM 2399 N N . LYS B 1 129 ? 15.219 -17.156 -3.934 1 86.19 129 LYS B N 1
ATOM 2400 C CA . LYS B 1 129 ? 14.906 -16.875 -2.537 1 86.19 129 LYS B CA 1
ATOM 2401 C C . LYS B 1 129 ? 13.406 -16.641 -2.346 1 86.19 129 LYS B C 1
ATOM 2403 O O . LYS B 1 129 ? 12.938 -16.469 -1.22 1 86.19 129 LYS B O 1
ATOM 2408 N N . TYR B 1 130 ? 12.734 -16.625 -3.377 1 89.88 130 TYR B N 1
ATOM 2409 C CA . TYR B 1 130 ? 11.297 -16.391 -3.285 1 89.88 130 TYR B CA 1
ATOM 2410 C C . TYR B 1 130 ? 10.586 -16.906 -4.535 1 89.88 130 TYR B C 1
ATOM 2412 O O . TYR B 1 130 ? 11.219 -17.141 -5.562 1 89.88 130 TYR B O 1
ATOM 2420 N N . ARG B 1 131 ? 9.312 -17.172 -4.414 1 95.44 131 ARG B N 1
ATOM 2421 C CA . ARG B 1 131 ? 8.391 -17.453 -5.512 1 95.44 131 ARG B CA 1
ATOM 2422 C C . ARG B 1 131 ? 7.352 -16.344 -5.645 1 95.44 131 ARG B C 1
ATOM 2424 O O . ARG B 1 131 ? 6.977 -15.719 -4.652 1 95.44 131 ARG B O 1
ATOM 2431 N N . GLU B 1 132 ? 6.938 -16.156 -6.898 1 96.5 132 GLU B N 1
ATOM 2432 C CA . GLU B 1 132 ? 5.973 -15.078 -7.074 1 96.5 132 GLU B CA 1
ATOM 2433 C C . GLU B 1 132 ? 4.934 -15.43 -8.133 1 96.5 132 GLU B C 1
ATOM 2435 O O . GLU B 1 132 ? 5.129 -16.359 -8.914 1 96.5 132 GLU B O 1
ATOM 2440 N N . ALA B 1 133 ? 3.826 -14.812 -8.086 1 98.25 133 ALA B N 1
ATOM 2441 C CA . ALA B 1 133 ? 2.754 -14.781 -9.078 1 98.25 133 ALA B CA 1
ATOM 2442 C C . ALA B 1 133 ? 1.975 -13.469 -9 1 98.25 133 ALA B C 1
ATOM 2444 O O . ALA B 1 133 ? 2.15 -12.688 -8.062 1 98.25 133 ALA B O 1
ATOM 2445 N N . PHE B 1 134 ? 1.181 -13.25 -10.047 1 98.31 134 PHE B N 1
ATOM 2446 C CA . PHE B 1 134 ? 0.424 -12 -10.086 1 98.31 134 PHE B CA 1
ATOM 2447 C C . PHE B 1 134 ? -1.047 -12.273 -10.375 1 98.31 134 PHE B C 1
ATOM 2449 O O . PHE B 1 134 ? -1.375 -13.109 -11.219 1 98.31 134 PHE B O 1
ATOM 2456 N N . VAL B 1 135 ? -1.926 -11.609 -9.625 1 98.31 135 VAL B N 1
ATOM 2457 C CA . VAL B 1 135 ? -3.342 -11.562 -9.977 1 98.31 135 VAL B CA 1
ATOM 2458 C C . VAL B 1 135 ? -3.586 -10.484 -11.023 1 98.31 135 VAL B C 1
ATOM 2460 O O . VAL B 1 135 ? -3.328 -9.305 -10.773 1 98.31 135 VAL B O 1
ATOM 2463 N N . SER B 1 136 ? -4.133 -10.883 -12.133 1 96.12 136 SER B N 1
ATOM 2464 C CA . SER B 1 136 ? -4.262 -10.008 -13.297 1 96.12 136 SER B CA 1
ATOM 2465 C C . SER B 1 136 ? -5.211 -8.852 -13.008 1 96.12 136 SER B C 1
ATOM 2467 O O . SER B 1 136 ? -6.262 -9.039 -12.391 1 96.12 136 SER B O 1
ATOM 2469 N N . PRO B 1 137 ? -4.871 -7.656 -13.562 1 96.06 137 PRO B N 1
ATOM 2470 C CA . PRO B 1 137 ? -5.793 -6.527 -13.43 1 96.06 137 PRO B CA 1
ATOM 2471 C C . PRO B 1 137 ? -7.168 -6.812 -14.031 1 96.06 137 PRO B C 1
ATOM 2473 O O . PRO B 1 137 ? -8.156 -6.195 -13.633 1 96.06 137 PRO B O 1
ATOM 2476 N N . ARG B 1 138 ? -7.215 -7.766 -14.914 1 94.62 138 ARG B N 1
ATOM 2477 C CA . ARG B 1 138 ? -8.5 -8.164 -15.484 1 94.62 138 ARG B CA 1
ATOM 2478 C C . ARG B 1 138 ? -9.406 -8.773 -14.414 1 94.62 138 ARG B C 1
ATOM 2480 O O . ARG B 1 138 ? -10.625 -8.664 -14.492 1 94.62 138 ARG B O 1
ATOM 2487 N N . SER B 1 139 ? -8.805 -9.398 -13.438 1 96.06 139 SER B N 1
ATOM 2488 C CA . SER B 1 139 ? -9.57 -10.039 -12.367 1 96.06 139 SER B CA 1
ATOM 2489 C C . SER B 1 139 ? -9.852 -9.062 -11.227 1 96.06 139 SER B C 1
ATOM 2491 O O . SER B 1 139 ? -10.719 -9.312 -10.398 1 96.06 139 SER B O 1
ATOM 2493 N N . THR B 1 140 ? -9.133 -7.918 -11.141 1 96.62 140 THR B N 1
ATOM 2494 C CA . THR B 1 140 ? -9.219 -7.031 -9.984 1 96.62 140 THR B CA 1
ATOM 2495 C C . THR B 1 140 ? -9.859 -5.699 -10.375 1 96.62 140 THR B C 1
ATOM 2497 O O . THR B 1 140 ? -9.961 -4.789 -9.547 1 96.62 140 THR B O 1
ATOM 2500 N N . GLY B 1 141 ? -10.211 -5.578 -11.578 1 93.88 141 GLY B N 1
ATOM 2501 C CA . GLY B 1 141 ? -10.812 -4.344 -12.055 1 93.88 141 GLY B CA 1
ATOM 2502 C C . GLY B 1 141 ? -9.797 -3.262 -12.375 1 93.88 141 GLY B C 1
ATOM 2503 O O . GLY B 1 141 ? -10.156 -2.105 -12.594 1 93.88 141 GLY B O 1
ATOM 2504 N N . GLY B 1 142 ? -8.461 -3.623 -12.352 1 95.38 142 GLY B N 1
ATOM 2505 C CA . GLY B 1 142 ? -7.531 -2.602 -12.812 1 95.38 142 GLY B CA 1
ATOM 2506 C C . GLY B 1 142 ? -6.281 -2.504 -11.961 1 95.38 142 GLY B C 1
ATOM 2507 O O . GLY B 1 142 ? -5.34 -1.784 -12.305 1 95.38 142 GLY B O 1
ATOM 2508 N N . VAL B 1 143 ? -6.258 -3.219 -10.836 1 97.69 143 VAL B N 1
ATOM 2509 C CA . VAL B 1 143 ? -5.066 -3.102 -10 1 97.69 143 VAL B CA 1
ATOM 2510 C C . VAL B 1 143 ? -4.281 -4.41 -10.039 1 97.69 143 VAL B C 1
ATOM 2512 O O . VAL B 1 143 ? -4.855 -5.484 -10.234 1 97.69 143 VAL B O 1
ATOM 2515 N N . LEU B 1 144 ? -2.955 -4.293 -9.836 1 98.31 144 LEU B N 1
ATOM 2516 C CA . LEU B 1 144 ? -2.051 -5.438 -9.883 1 98.31 144 LEU B CA 1
ATOM 2517 C C . LEU B 1 144 ? -1.675 -5.891 -8.477 1 98.31 144 LEU B C 1
ATOM 2519 O O . LEU B 1 144 ? -1.158 -5.102 -7.68 1 98.31 144 LEU B O 1
ATOM 2523 N N . PHE B 1 145 ? -1.994 -7.129 -8.156 1 98.69 145 PHE B N 1
ATOM 2524 C CA . PHE B 1 145 ? -1.568 -7.75 -6.906 1 98.69 145 PHE B CA 1
ATOM 2525 C C . PHE B 1 145 ? -0.486 -8.789 -7.16 1 98.69 145 PHE B C 1
ATOM 2527 O O . PHE B 1 145 ? -0.634 -9.648 -8.039 1 98.69 145 PHE B O 1
ATOM 2534 N N . GLN B 1 146 ? 0.572 -8.695 -6.426 1 98.62 146 GLN B N 1
ATOM 2535 C CA . GLN B 1 146 ? 1.63 -9.703 -6.43 1 98.62 146 GLN B CA 1
ATOM 2536 C C . GLN B 1 146 ? 1.496 -10.648 -5.242 1 98.62 146 GLN B C 1
ATOM 2538 O O . GLN B 1 146 ? 1.223 -10.211 -4.121 1 98.62 146 GLN B O 1
ATOM 2543 N N . LEU B 1 147 ? 1.625 -11.922 -5.477 1 98.06 147 LEU B N 1
ATOM 2544 C CA . LEU B 1 147 ? 1.777 -12.938 -4.445 1 98.06 147 LEU B CA 1
ATOM 2545 C C . LEU B 1 147 ? 3.236 -13.359 -4.312 1 98.06 147 LEU B C 1
ATOM 2547 O O . LEU B 1 147 ? 3.9 -13.641 -5.312 1 98.06 147 LEU B O 1
ATOM 2551 N N . MET B 1 148 ? 3.697 -13.367 -3.074 1 96.56 148 MET B N 1
ATOM 2552 C CA . MET B 1 148 ? 5.09 -13.734 -2.848 1 96.56 148 MET B CA 1
ATOM 2553 C C . MET B 1 148 ? 5.211 -14.719 -1.687 1 96.56 148 MET B C 1
ATOM 2555 O O . MET B 1 148 ? 4.645 -14.492 -0.617 1 96.56 148 MET B O 1
ATOM 2559 N N . GLU B 1 149 ? 5.871 -15.781 -1.939 1 94.62 149 GLU B N 1
ATOM 2560 C CA . GLU B 1 149 ? 6.281 -16.703 -0.888 1 94.62 149 GLU B CA 1
ATOM 2561 C C . GLU B 1 149 ? 7.793 -16.672 -0.683 1 94.62 149 GLU B C 1
ATOM 2563 O O . GLU B 1 149 ? 8.555 -16.938 -1.615 1 94.62 149 GLU B O 1
ATOM 2568 N N . TYR B 1 150 ? 8.156 -16.297 0.495 1 90.62 150 TYR B N 1
ATOM 2569 C CA . TYR B 1 150 ? 9.578 -16.25 0.81 1 90.62 150 TYR B CA 1
ATOM 2570 C C . TYR B 1 150 ? 10.086 -17.641 1.203 1 90.62 150 TYR B C 1
ATOM 2572 O O . TYR B 1 150 ? 9.398 -18.375 1.91 1 90.62 150 TYR B O 1
ATOM 2580 N N . GLU B 1 151 ? 11.234 -17.938 0.609 1 83.56 151 GLU B N 1
ATOM 2581 C CA . GLU B 1 151 ? 11.891 -19.172 1.034 1 83.56 151 GLU B CA 1
ATOM 2582 C C . GLU B 1 151 ? 12.523 -19.016 2.414 1 83.56 151 GLU B C 1
ATOM 2584 O O . GLU B 1 151 ? 12.859 -17.906 2.822 1 83.56 151 GLU B O 1
ATOM 2589 N N . PRO B 1 152 ? 12.625 -20.25 3.033 1 75.69 152 PRO B N 1
ATOM 2590 C CA . PRO B 1 152 ? 13.328 -20.172 4.312 1 75.69 152 PRO B CA 1
ATOM 2591 C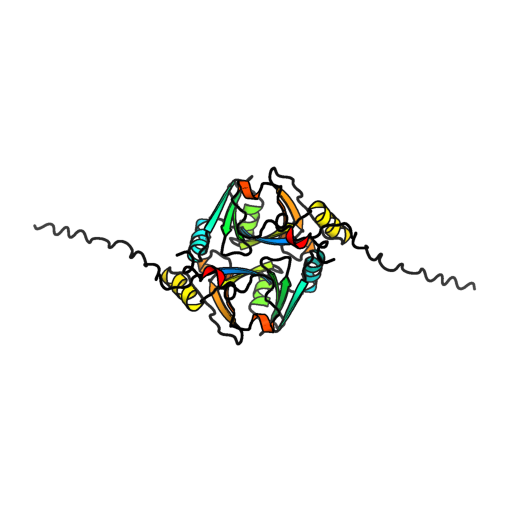 C . PRO B 1 152 ? 14.703 -19.516 4.18 1 75.69 152 PRO B C 1
ATOM 2593 O O . PRO B 1 152 ? 15.414 -19.75 3.195 1 75.69 152 PRO B O 1
ATOM 2596 N N . GLY B 1 153 ? 15.117 -18.562 4.922 1 65.44 153 GLY B N 1
ATOM 2597 C CA . GLY B 1 153 ? 16.406 -17.875 4.875 1 65.44 153 GLY B CA 1
ATOM 2598 C C . GLY B 1 153 ? 16.328 -16.516 4.211 1 65.44 153 GLY B C 1
ATOM 2599 O O . GLY B 1 153 ? 17.328 -15.797 4.152 1 65.44 153 GLY B O 1
ATOM 2600 N N . TYR B 1 154 ? 15.25 -16.281 3.633 1 67.75 154 TYR B N 1
ATOM 2601 C CA . TYR B 1 154 ? 15.094 -14.984 2.975 1 67.75 154 TYR B CA 1
ATOM 2602 C C . TYR B 1 154 ? 15.477 -13.844 3.912 1 67.75 154 TYR B C 1
ATOM 2604 O O . TYR B 1 154 ? 16.172 -12.906 3.51 1 67.75 154 TYR B O 1
ATOM 2612 N N . CYS B 1 155 ? 15.008 -14 5.125 1 61.25 155 CYS B N 1
ATOM 2613 C CA . CYS B 1 155 ? 15.266 -12.953 6.109 1 61.25 155 CYS B CA 1
ATOM 2614 C C . CYS B 1 155 ? 16.766 -12.82 6.387 1 61.25 155 CYS B C 1
ATOM 2616 O O . CYS B 1 155 ? 17.25 -11.719 6.648 1 61.25 155 CYS B O 1
ATOM 2618 N N . GLU B 1 156 ? 17.406 -13.852 6.336 1 56.19 156 GLU B N 1
ATOM 2619 C CA . GLU B 1 156 ? 18.859 -13.805 6.535 1 56.19 156 GLU B CA 1
ATOM 2620 C C . GLU B 1 156 ? 19.547 -13.031 5.414 1 56.19 156 GLU B C 1
ATOM 2622 O O . GLU B 1 156 ? 20.547 -12.367 5.645 1 56.19 156 GLU B O 1
ATOM 2627 N N . ALA B 1 157 ? 19.078 -13.133 4.34 1 49.78 157 ALA B N 1
ATOM 2628 C CA . ALA B 1 157 ? 19.734 -12.555 3.168 1 49.78 157 ALA B CA 1
ATOM 2629 C C . ALA B 1 157 ? 19.469 -11.055 3.062 1 49.78 157 ALA B C 1
ATOM 2631 O O . ALA B 1 157 ? 20.328 -10.289 2.645 1 49.78 157 ALA B O 1
ATOM 2632 N N . TYR B 1 158 ? 18.375 -10.68 3.244 1 56.12 158 TYR B N 1
ATOM 2633 C CA . TYR B 1 158 ? 18 -9.289 3.006 1 56.12 158 TYR B CA 1
ATOM 2634 C C . TYR B 1 158 ? 17.719 -8.57 4.32 1 56.12 158 TYR B C 1
ATOM 2636 O O . TYR B 1 158 ? 17.359 -7.387 4.32 1 56.12 158 TYR B O 1
ATOM 2644 N N . GLY B 1 159 ? 18.375 -9.078 5.398 1 51.44 159 GLY B N 1
ATOM 2645 C CA . GLY B 1 159 ? 18.078 -8.539 6.719 1 51.44 159 GLY B CA 1
ATOM 2646 C C . GLY B 1 159 ? 16.719 -8.969 7.234 1 51.44 159 GLY B C 1
ATOM 2647 O O . GLY B 1 159 ? 15.898 -9.5 6.48 1 51.44 159 GLY B O 1
ATOM 2648 N N . GLU B 1 160 ? 16.609 -9.133 8.508 1 46.06 160 GLU B N 1
ATOM 2649 C CA . GLU B 1 160 ? 15.328 -9.547 9.07 1 46.06 160 GLU B CA 1
ATOM 2650 C C . GLU B 1 160 ? 14.164 -8.891 8.336 1 46.06 160 GLU B C 1
ATOM 2652 O O . GLU B 1 160 ? 14.18 -7.68 8.094 1 46.06 160 GLU B O 1
ATOM 2657 N N . PRO B 1 161 ? 13.695 -9.617 7.387 1 45.25 161 PRO B N 1
ATOM 2658 C CA . PRO B 1 161 ? 12.492 -8.867 7.012 1 45.25 161 PRO B CA 1
ATOM 2659 C C . PRO B 1 161 ? 11.961 -7.996 8.141 1 45.25 161 PRO B C 1
ATOM 2661 O O . PRO B 1 161 ? 12.18 -8.305 9.32 1 45.25 161 PRO B O 1
ATOM 2664 N N . GLY B 1 162 ? 12.078 -6.773 8.094 1 38 162 GLY B N 1
ATOM 2665 C CA . GLY B 1 162 ? 11.602 -6.02 9.242 1 38 162 GLY B CA 1
ATOM 2666 C C . GLY B 1 162 ? 10.695 -6.82 10.156 1 38 162 GLY B C 1
ATOM 2667 O O . GLY B 1 162 ? 10.195 -7.879 9.766 1 38 162 GLY B O 1
ATOM 2668 N N . VAL B 1 163 ? 10.461 -6.449 11.406 1 34.16 163 VAL B N 1
ATOM 2669 C CA . VAL B 1 163 ? 9.656 -6.953 12.508 1 34.16 163 VAL B CA 1
ATOM 2670 C C . VAL B 1 163 ? 8.281 -7.387 11.992 1 34.16 163 VAL B C 1
ATOM 2672 O O . VAL B 1 163 ? 7.574 -6.598 11.359 1 34.16 163 VAL B O 1
ATOM 2675 N N . GLY B 1 164 ? 7.922 -8.711 11.789 1 37.09 164 GLY B N 1
ATOM 2676 C CA . GLY B 1 164 ? 6.66 -9.406 11.609 1 37.09 164 GLY B CA 1
ATOM 2677 C C . GLY B 1 164 ? 6.555 -10.117 10.273 1 37.09 164 GLY B C 1
ATOM 2678 O O . GLY B 1 164 ? 5.473 -10.547 9.875 1 37.09 164 GLY B O 1
ATOM 2679 N N . HIS B 1 165 ? 7.449 -9.883 9.445 1 41.19 165 HIS B N 1
ATOM 2680 C CA . HIS B 1 165 ? 7.133 -10.43 8.133 1 41.19 165 HIS B CA 1
ATOM 2681 C C . HIS B 1 165 ? 7.297 -11.945 8.117 1 41.19 165 HIS B C 1
ATOM 2683 O O . HIS B 1 165 ? 7.238 -12.57 7.055 1 41.19 165 HIS B O 1
ATOM 2689 N N . ASP B 1 166 ? 7.852 -12.492 9.125 1 37 166 ASP B N 1
ATOM 2690 C CA . ASP B 1 166 ? 7.902 -13.938 8.914 1 37 166 ASP B CA 1
ATOM 2691 C C . ASP B 1 166 ? 6.535 -14.578 9.164 1 37 166 ASP B C 1
ATOM 2693 O O . ASP B 1 166 ? 6.145 -14.781 10.312 1 37 166 ASP B O 1
ATOM 2697 N N . LEU B 1 167 ? 5.574 -14.414 8.305 1 37.5 167 LEU B N 1
ATOM 2698 C CA . LEU B 1 167 ? 4.414 -15.281 8.49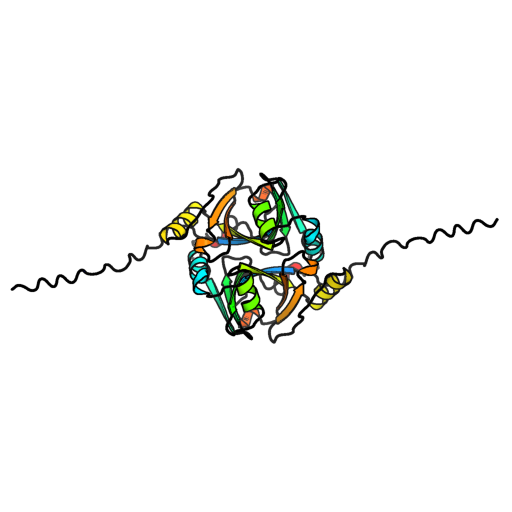2 1 37.5 167 LEU B CA 1
ATOM 2699 C C . LEU B 1 167 ? 4.848 -16.688 8.898 1 37.5 167 LEU B C 1
ATOM 2701 O O . LEU B 1 167 ? 4.145 -17.375 9.641 1 37.5 167 LEU B O 1
ATOM 2705 N N . LEU B 1 168 ? 5.965 -17.094 8.484 1 33.72 168 LEU B N 1
ATOM 2706 C CA . LEU B 1 168 ? 6.398 -18.438 8.82 1 33.72 168 LEU B CA 1
ATOM 2707 C C . LEU B 1 168 ? 6.941 -18.5 10.242 1 33.72 168 LEU B C 1
ATOM 2709 O O . LEU B 1 168 ? 6.922 -19.562 10.875 1 33.72 168 LEU B O 1
ATOM 2713 N N . THR B 1 169 ? 7.645 -17.5 10.641 1 32.03 169 THR B N 1
ATOM 2714 C CA . THR B 1 169 ? 8.273 -17.781 11.93 1 32.03 169 THR B CA 1
ATOM 2715 C C . THR B 1 169 ? 7.301 -17.5 13.078 1 32.03 169 THR B C 1
ATOM 2717 O O . THR B 1 169 ? 7.617 -17.75 14.242 1 32.03 169 THR B O 1
ATOM 2720 N N . ASP B 1 170 ? 6.363 -16.594 12.945 1 31.42 170 ASP B N 1
ATOM 2721 C CA . ASP B 1 170 ? 5.465 -16.578 14.094 1 31.42 170 ASP B CA 1
ATOM 2722 C C . ASP B 1 170 ? 4.672 -17.875 14.195 1 31.42 170 ASP B C 1
ATOM 2724 O O . ASP B 1 170 ? 3.746 -18.109 13.414 1 31.42 170 ASP B O 1
ATOM 2728 N N . HIS B 1 171 ? 5.336 -18.953 14.57 1 29.12 171 HIS B N 1
ATOM 2729 C CA . HIS B 1 171 ? 4.844 -20.266 14.969 1 29.12 171 HIS B CA 1
ATOM 2730 C C . HIS B 1 171 ? 3.781 -20.156 16.062 1 29.12 171 HIS B C 1
ATOM 2732 O O . HIS B 1 171 ? 3.32 -21.172 16.594 1 29.12 171 HIS B O 1
ATOM 2738 N N . SER B 1 172 ? 3.619 -19.031 16.625 1 30.66 172 SER B N 1
ATOM 2739 C CA . SER B 1 172 ? 2.75 -19.109 17.797 1 30.66 172 SER B CA 1
ATOM 2740 C C . SER B 1 172 ? 1.326 -19.484 17.406 1 30.66 172 SER B C 1
ATOM 2742 O O . SER B 1 172 ? 0.567 -20 18.234 1 30.66 172 SER B O 1
ATOM 2744 N N . TYR B 1 173 ? 0.883 -19.062 16.25 1 29.28 173 TYR B N 1
ATOM 2745 C CA . TYR B 1 173 ? -0.516 -19.391 15.992 1 29.28 173 TYR B CA 1
ATOM 2746 C C . TYR B 1 173 ? -0.683 -20.875 15.672 1 29.28 173 TYR B C 1
ATOM 2748 O O . TYR B 1 173 ? -1.806 -21.344 15.5 1 29.28 173 TYR B O 1
ATOM 2756 N N . LEU B 1 174 ? 0.385 -21.547 15.477 1 27.92 174 LEU B N 1
ATOM 2757 C CA . LEU B 1 174 ? 0.203 -22.969 15.164 1 27.92 174 LEU B CA 1
ATOM 2758 C C . LEU B 1 174 ? -0.034 -23.766 16.438 1 27.92 174 LEU B C 1
ATOM 2760 O O . LEU B 1 174 ? -0.279 -24.969 16.375 1 27.92 174 LEU B O 1
ATOM 2764 N N . ASP B 1 175 ? 0.447 -23.266 17.516 1 26.53 175 ASP B N 1
ATOM 2765 C CA . ASP B 1 175 ? 0.219 -24.312 18.5 1 26.53 175 ASP B CA 1
ATOM 2766 C C . ASP B 1 175 ? -1.241 -24.344 18.953 1 26.53 175 ASP B C 1
ATOM 2768 O O . ASP B 1 175 ? -1.664 -23.516 19.766 1 26.53 175 ASP B O 1
ATOM 2772 N N . PRO B 1 176 ? -2.164 -24.609 18.141 1 26.36 176 PRO B N 1
ATOM 2773 C CA . PRO B 1 176 ? -3.498 -24.875 18.688 1 26.36 176 PRO B CA 1
ATOM 2774 C C . PRO B 1 176 ? -3.477 -25.859 19.844 1 26.36 176 PRO B C 1
ATOM 2776 O O . PRO B 1 176 ? -4.473 -26 20.562 1 26.36 176 PRO B O 1
ATOM 2779 N N . ALA B 1 177 ? -2.461 -26.719 19.969 1 28.61 177 ALA B N 1
ATOM 2780 C CA . ALA B 1 177 ? -2.641 -27.875 20.844 1 28.61 177 ALA B CA 1
ATOM 2781 C C . ALA B 1 177 ? -2.648 -27.453 22.312 1 28.61 177 ALA B C 1
ATOM 2783 O O . ALA B 1 177 ? -3.016 -28.234 23.188 1 28.61 177 ALA B O 1
ATOM 2784 N N . GLU B 1 178 ? -1.901 -26.391 22.672 1 26.22 178 GLU B N 1
ATOM 2785 C CA . GLU B 1 178 ? -1.752 -26.422 24.125 1 26.22 178 GLU B CA 1
ATOM 2786 C C . GLU B 1 178 ? -2.967 -25.812 24.828 1 26.22 178 GLU B C 1
ATOM 2788 O O . GLU B 1 178 ? -2.973 -25.656 26.047 1 26.22 178 GLU B O 1
ATOM 2793 N N . SER B 1 179 ? -3.955 -25.219 24.078 1 24.27 179 SER B N 1
ATOM 2794 C CA . SER B 1 179 ? -5.07 -24.859 24.938 1 24.27 179 SER B CA 1
ATOM 2795 C C . SER B 1 179 ? -5.926 -26.078 25.266 1 24.27 179 SER B C 1
ATOM 2797 O O . SER B 1 179 ? -7.086 -25.953 25.672 1 24.27 179 SER B O 1
ATOM 2799 N N . HIS B 1 180 ? -5.367 -27.328 25.188 1 22.23 180 HIS B N 1
ATOM 2800 C CA . HIS B 1 180 ? -6.152 -28.266 25.984 1 22.23 180 HIS B CA 1
ATOM 2801 C C . HIS B 1 180 ? -5.879 -28.094 27.469 1 22.23 180 HIS B C 1
ATOM 2803 O O . HIS B 1 180 ? -4.723 -27.953 27.891 1 22.23 180 HIS B O 1
#

Solvent-accessible surface area (backbone atoms only — not comparable to full-atom values): 19834 Å² total; per-residue (Å²): 136,84,80,78,74,78,75,73,75,75,71,69,77,74,73,76,67,75,63,83,81,53,50,58,53,38,24,36,45,33,39,33,29,37,30,84,48,61,78,50,36,49,60,56,43,43,74,56,55,31,40,82,58,47,76,44,82,56,94,52,28,30,44,35,32,29,40,30,61,65,43,19,30,44,27,42,36,29,58,73,44,79,92,37,76,60,46,52,46,38,73,75,64,41,33,29,74,57,35,40,31,29,38,30,76,32,53,69,42,41,51,51,54,40,44,75,68,72,37,51,71,43,80,71,45,81,54,98,50,33,34,38,31,29,41,36,32,86,53,40,55,49,38,41,37,34,42,32,22,72,37,94,58,37,35,70,71,57,42,65,52,62,76,74,63,47,72,74,67,61,52,69,78,65,58,65,68,70,81,105,138,84,81,79,74,74,76,73,75,76,72,68,76,74,72,76,67,75,62,84,81,55,49,58,53,38,26,37,45,32,38,35,30,39,29,87,49,61,79,50,38,50,60,56,44,42,75,56,55,32,40,82,59,46,78,44,82,54,94,52,27,31,45,34,32,28,39,28,62,66,43,17,30,44,28,41,36,30,57,73,46,79,92,37,76,59,46,52,46,35,74,74,63,41,34,28,74,56,34,41,32,29,36,29,76,31,53,69,43,40,50,50,53,40,44,76,68,72,37,50,72,42,81,70,45,79,54,95,48,34,33,38,31,29,40,36,32,86,54,40,55,49,38,41,38,35,41,32,24,71,36,93,60,39,35,72,71,58,41,65,52,62,74,75,62,48,72,75,68,61,53,70,80,66,58,67,69,71,82,108